Protein AF-A0A830E8I7-F1 (afdb_monomer)

Structure (mmCIF, N/CA/C/O backbone):
data_AF-A0A830E8I7-F1
#
_entry.id   AF-A0A830E8I7-F1
#
loop_
_atom_site.group_PDB
_atom_site.id
_atom_site.type_symbol
_atom_site.label_atom_id
_atom_site.label_alt_id
_atom_site.la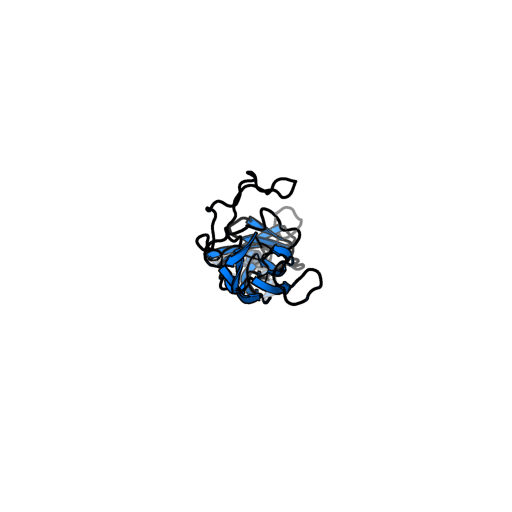bel_comp_id
_atom_site.label_asym_id
_atom_site.label_entity_id
_atom_site.label_seq_id
_atom_site.pdbx_PDB_ins_code
_atom_site.Cartn_x
_atom_site.Cartn_y
_atom_site.Cartn_z
_atom_site.occupancy
_atom_site.B_iso_or_equiv
_atom_site.auth_seq_id
_atom_site.auth_comp_id
_atom_site.auth_asym_id
_atom_site.auth_atom_id
_atom_site.pdbx_PDB_model_num
ATOM 1 N N . MET A 1 1 ? 33.374 -0.941 -36.830 1.00 57.12 1 MET A N 1
ATOM 2 C CA . MET A 1 1 ? 33.723 -1.471 -38.169 1.00 57.12 1 MET A CA 1
ATOM 3 C C . MET A 1 1 ? 32.582 -1.038 -39.061 1.00 57.12 1 MET A C 1
ATOM 5 O O . MET A 1 1 ? 31.498 -1.566 -38.891 1.00 57.12 1 MET A O 1
ATOM 9 N N . THR A 1 2 ? 32.757 0.014 -39.858 1.00 63.03 2 THR A N 1
ATOM 10 C CA . THR A 1 2 ? 31.616 0.735 -40.459 1.00 63.03 2 THR A CA 1
ATOM 11 C C . THR A 1 2 ? 31.474 0.487 -41.956 1.00 63.03 2 THR A C 1
ATOM 13 O O . THR A 1 2 ? 30.494 0.920 -42.553 1.00 63.03 2 THR A O 1
ATOM 16 N N . THR A 1 3 ? 32.432 -0.212 -42.570 1.00 68.56 3 THR A N 1
ATOM 17 C CA . THR A 1 3 ? 32.412 -0.534 -43.998 1.00 68.56 3 THR A CA 1
ATOM 18 C C . THR A 1 3 ? 32.878 -1.963 -44.271 1.00 68.56 3 THR A C 1
ATOM 20 O O . THR A 1 3 ? 33.633 -2.565 -43.503 1.00 68.56 3 THR A O 1
ATOM 23 N N . PHE A 1 4 ? 32.473 -2.497 -45.421 1.00 67.44 4 PHE A N 1
ATOM 24 C CA . PHE A 1 4 ? 32.949 -3.774 -45.943 1.00 67.44 4 PHE A CA 1
ATOM 25 C C . PHE A 1 4 ? 34.477 -3.809 -46.158 1.00 67.44 4 PHE A C 1
ATOM 27 O O . PHE A 1 4 ? 35.099 -4.855 -45.973 1.00 67.44 4 PHE A O 1
ATOM 34 N N . GLU A 1 5 ? 35.108 -2.675 -46.490 1.00 73.00 5 GLU A N 1
ATOM 35 C CA . GLU A 1 5 ? 36.572 -2.583 -46.613 1.00 73.00 5 GLU A CA 1
ATOM 36 C C . GLU A 1 5 ? 37.270 -2.776 -45.259 1.00 73.00 5 GLU A C 1
ATOM 38 O O . GLU A 1 5 ? 38.268 -3.496 -45.180 1.00 73.00 5 GLU A O 1
ATOM 43 N N . ASP A 1 6 ? 36.715 -2.224 -44.175 1.00 73.94 6 ASP A N 1
ATOM 44 C CA . ASP A 1 6 ? 37.224 -2.457 -42.817 1.00 73.94 6 ASP A CA 1
ATOM 45 C C . ASP A 1 6 ? 37.096 -3.932 -42.416 1.00 73.94 6 ASP A C 1
ATOM 47 O O . ASP A 1 6 ? 38.005 -4.495 -41.801 1.00 73.94 6 ASP A O 1
ATOM 51 N N . PHE A 1 7 ? 35.985 -4.573 -42.796 1.00 70.81 7 PHE A N 1
ATOM 52 C CA . PHE A 1 7 ? 35.757 -5.999 -42.569 1.00 70.81 7 PHE A CA 1
ATOM 53 C C . PHE A 1 7 ? 36.782 -6.872 -43.298 1.00 70.81 7 PHE A C 1
ATOM 55 O O . PHE A 1 7 ? 37.383 -7.751 -42.674 1.00 70.81 7 PHE A O 1
ATOM 62 N N . LEU A 1 8 ? 37.031 -6.629 -44.587 1.00 73.19 8 LEU A N 1
ATOM 63 C CA . LEU A 1 8 ? 38.026 -7.380 -45.362 1.00 73.19 8 LEU A CA 1
ATOM 64 C C . LEU A 1 8 ? 39.443 -7.206 -44.805 1.00 73.19 8 LEU A C 1
ATOM 66 O O . LEU A 1 8 ? 40.158 -8.193 -44.616 1.00 73.19 8 LEU A O 1
ATOM 70 N N . ASN A 1 9 ? 39.820 -5.970 -44.473 1.00 76.19 9 ASN A N 1
ATOM 71 C CA . ASN A 1 9 ? 41.132 -5.658 -43.907 1.00 76.19 9 ASN A CA 1
ATOM 72 C C . ASN A 1 9 ? 41.355 -6.335 -42.544 1.00 76.19 9 ASN A C 1
ATOM 74 O O . ASN A 1 9 ? 42.465 -6.777 -42.252 1.00 76.19 9 ASN A O 1
ATOM 78 N N . ALA A 1 10 ? 40.311 -6.458 -41.719 1.00 73.38 10 ALA A N 1
ATOM 79 C CA . ALA A 1 10 ? 40.390 -7.120 -40.418 1.00 73.38 10 ALA A CA 1
ATOM 80 C C . ALA A 1 10 ? 40.346 -8.657 -40.505 1.00 73.38 10 ALA A C 1
ATOM 82 O O . ALA A 1 10 ? 40.965 -9.341 -39.690 1.00 73.38 10 ALA A O 1
ATOM 83 N N . SER A 1 11 ? 39.616 -9.208 -41.479 1.00 72.88 11 SER A N 1
ATOM 84 C CA . SER A 1 11 ? 39.444 -10.658 -41.663 1.00 72.88 11 SER A CA 1
ATOM 85 C C . SER A 1 11 ? 40.519 -11.298 -42.546 1.00 72.88 11 SER A C 1
ATOM 87 O O . SER A 1 11 ? 40.591 -12.526 -42.630 1.00 72.88 11 SER A O 1
ATOM 89 N N . ASN A 1 12 ? 41.395 -10.485 -43.151 1.00 73.62 12 ASN A N 1
ATOM 90 C CA . ASN A 1 12 ? 42.507 -10.920 -43.998 1.00 73.62 12 ASN A CA 1
ATOM 91 C C . ASN A 1 12 ? 42.036 -11.799 -45.179 1.00 73.62 12 ASN A C 1
ATOM 93 O O . ASN A 1 12 ? 42.724 -12.733 -45.601 1.00 73.62 12 ASN A O 1
ATOM 97 N N . LEU A 1 13 ? 40.822 -11.528 -45.667 1.00 71.75 13 LEU A N 1
ATOM 98 C CA . LEU A 1 13 ? 40.186 -12.229 -46.777 1.00 71.75 13 LEU A CA 1
ATOM 99 C C . LEU A 1 13 ? 40.517 -11.519 -48.094 1.00 71.75 13 LEU A C 1
ATOM 101 O O . LEU A 1 13 ? 40.214 -10.344 -48.262 1.00 71.75 13 LEU A O 1
ATOM 105 N N . ASP A 1 14 ? 41.088 -12.254 -49.048 1.00 68.75 14 ASP A N 1
ATOM 106 C CA . ASP A 1 14 ? 41.432 -11.756 -50.391 1.00 68.75 14 ASP A CA 1
ATOM 107 C C . ASP A 1 14 ? 40.319 -12.092 -51.401 1.00 68.75 14 ASP A C 1
ATOM 109 O O . ASP A 1 14 ? 40.534 -12.740 -52.427 1.00 68.75 14 ASP A O 1
ATOM 113 N N . PHE A 1 15 ? 39.075 -11.764 -51.041 1.00 69.31 15 PHE A N 1
ATOM 114 C CA . PHE A 1 15 ? 37.907 -12.026 -51.877 1.00 69.31 15 PHE A CA 1
ATOM 115 C C . PHE A 1 15 ? 37.187 -10.731 -52.229 1.00 69.31 15 PHE A C 1
ATOM 117 O O . PHE A 1 15 ? 36.878 -9.918 -51.361 1.00 69.31 15 PHE A O 1
ATOM 124 N N . GLU A 1 16 ? 36.864 -10.587 -53.513 1.00 71.56 16 GLU A N 1
ATOM 125 C CA . GLU A 1 16 ? 36.115 -9.456 -54.037 1.00 71.56 16 GLU A CA 1
ATOM 126 C C . GLU A 1 16 ? 34.667 -9.885 -54.352 1.00 71.56 16 GLU A C 1
ATOM 128 O O . GLU A 1 16 ? 34.407 -10.410 -55.439 1.00 71.56 16 GLU A O 1
ATOM 133 N N . PRO A 1 17 ? 33.708 -9.739 -53.412 1.00 65.06 17 PRO A N 1
ATOM 134 C CA . PRO A 1 17 ? 32.335 -10.151 -53.664 1.00 65.06 17 PRO A CA 1
ATOM 135 C C . PRO A 1 17 ? 31.662 -9.294 -54.743 1.00 65.06 17 PRO A C 1
ATOM 137 O O . PRO A 1 17 ? 32.019 -8.124 -54.922 1.00 65.06 17 PRO A O 1
ATOM 140 N N . PRO A 1 18 ? 30.644 -9.849 -55.429 1.00 81.06 18 PRO A N 1
ATOM 141 C CA . PRO A 1 18 ? 29.794 -9.104 -56.352 1.00 81.06 18 PRO A CA 1
ATOM 142 C C . PRO A 1 18 ? 29.207 -7.829 -55.713 1.00 81.06 18 PRO A C 1
ATOM 144 O O . PRO A 1 18 ? 28.927 -7.841 -54.513 1.00 81.06 18 PRO A O 1
ATOM 147 N N . PRO A 1 19 ? 28.953 -6.757 -56.491 1.00 76.44 19 PRO A N 1
ATOM 148 C CA . PRO A 1 19 ? 28.444 -5.480 -55.975 1.00 76.44 19 PRO A CA 1
ATOM 149 C C . PRO A 1 19 ? 27.192 -5.596 -55.093 1.00 76.44 19 PRO A C 1
ATOM 151 O O . PRO A 1 19 ? 27.133 -4.958 -54.051 1.00 76.44 19 PRO A O 1
ATOM 154 N N . GLU A 1 20 ? 26.248 -6.468 -55.457 1.00 76.19 20 GLU A N 1
ATOM 155 C CA . GLU A 1 20 ? 25.010 -6.699 -54.694 1.00 76.19 20 GLU A CA 1
ATOM 156 C C . GLU A 1 20 ? 25.275 -7.300 -53.301 1.00 76.19 20 GLU A C 1
ATOM 158 O O . GLU A 1 20 ? 24.611 -6.947 -52.333 1.00 76.19 20 GLU A O 1
ATOM 163 N N . LEU A 1 21 ? 26.289 -8.167 -53.168 1.00 73.50 21 LEU A N 1
ATOM 164 C CA . LEU A 1 21 ? 26.695 -8.710 -51.867 1.00 73.50 21 LEU A CA 1
ATOM 165 C C . LEU A 1 21 ? 27.425 -7.669 -51.014 1.00 73.50 21 LEU A C 1
ATOM 167 O O . LEU A 1 21 ? 27.331 -7.712 -49.793 1.00 73.50 21 LEU A O 1
ATOM 171 N N . ARG A 1 22 ? 28.156 -6.734 -51.633 1.00 76.19 22 ARG A N 1
ATOM 172 C CA . ARG A 1 22 ? 28.821 -5.641 -50.906 1.00 76.19 22 ARG A CA 1
ATOM 173 C C . ARG A 1 22 ? 27.810 -4.692 -50.276 1.00 76.19 22 ARG A C 1
ATOM 175 O O . ARG A 1 22 ? 28.017 -4.262 -49.148 1.00 76.19 22 ARG A O 1
ATOM 182 N N . GLU A 1 23 ? 26.746 -4.375 -51.006 1.00 79.38 23 GLU A N 1
ATOM 183 C CA . GLU A 1 23 ? 25.651 -3.532 -50.525 1.00 79.38 23 GLU A CA 1
ATOM 184 C C . GLU A 1 23 ? 24.932 -4.198 -49.351 1.00 79.38 23 GLU A C 1
ATOM 186 O O . GLU A 1 23 ? 24.901 -3.618 -48.272 1.00 79.38 23 GLU A O 1
ATOM 191 N N . GLN A 1 24 ? 24.531 -5.466 -49.499 1.00 79.00 24 GLN A N 1
ATOM 192 C CA . GLN A 1 24 ? 23.912 -6.236 -48.412 1.00 79.00 24 GLN A CA 1
ATOM 193 C C . GLN A 1 24 ? 24.800 -6.319 -47.164 1.00 79.00 24 GLN A C 1
ATOM 195 O O . GLN A 1 24 ? 24.316 -6.138 -46.054 1.00 79.00 24 GLN A O 1
ATOM 200 N N . ILE A 1 25 ? 26.109 -6.557 -47.317 1.00 77.31 25 ILE A N 1
ATOM 201 C CA . ILE A 1 25 ? 27.022 -6.606 -46.165 1.00 77.31 25 ILE A CA 1
ATOM 202 C C . ILE A 1 25 ? 27.164 -5.227 -45.509 1.00 77.31 25 ILE A C 1
ATOM 204 O O . ILE A 1 25 ? 27.214 -5.152 -44.287 1.00 77.31 25 ILE A O 1
ATOM 208 N N . ASN A 1 26 ? 27.220 -4.141 -46.282 1.00 76.25 26 ASN A N 1
ATOM 209 C CA . ASN A 1 26 ? 27.271 -2.791 -45.718 1.00 76.25 26 ASN A CA 1
ATOM 210 C C . ASN A 1 26 ? 25.980 -2.430 -44.977 1.00 76.25 26 ASN A C 1
ATOM 212 O O . ASN A 1 26 ? 26.063 -1.846 -43.902 1.00 76.25 26 ASN A O 1
ATOM 216 N N . GLU A 1 27 ? 24.817 -2.798 -45.516 1.00 79.00 27 GLU A N 1
ATOM 217 C CA . GLU A 1 27 ? 23.520 -2.620 -44.855 1.00 79.00 27 GLU A CA 1
ATOM 218 C C . GLU A 1 27 ? 23.471 -3.409 -43.544 1.00 79.00 27 GLU A C 1
ATOM 220 O O . GLU A 1 27 ? 23.231 -2.829 -42.491 1.00 79.00 27 GLU A O 1
ATOM 225 N N . THR A 1 28 ? 23.835 -4.695 -43.567 1.00 74.75 28 THR A N 1
ATOM 226 C CA . THR A 1 28 ? 23.873 -5.532 -42.357 1.00 74.75 28 THR A CA 1
ATOM 227 C C . THR A 1 28 ? 24.893 -5.033 -41.329 1.00 74.75 28 THR A C 1
ATOM 229 O O . THR A 1 28 ? 24.638 -5.090 -40.131 1.00 74.75 28 THR A O 1
ATOM 232 N N . LEU A 1 29 ? 26.061 -4.541 -41.757 1.00 71.56 29 LEU A N 1
ATOM 233 C CA . LEU A 1 29 ? 27.053 -3.956 -40.848 1.00 71.56 29 LEU A CA 1
ATOM 234 C C . LEU A 1 29 ? 26.572 -2.627 -40.259 1.00 71.56 29 LEU A C 1
ATOM 236 O O . LEU A 1 29 ? 26.877 -2.348 -39.104 1.00 71.56 29 LEU A O 1
ATOM 240 N N . ALA A 1 30 ? 25.835 -1.820 -41.023 1.00 68.12 30 ALA A N 1
ATOM 241 C CA . ALA A 1 30 ? 25.234 -0.585 -40.533 1.00 68.12 30 ALA A CA 1
ATOM 242 C C . ALA A 1 30 ? 24.119 -0.874 -39.517 1.00 68.12 30 ALA A C 1
ATOM 244 O O . ALA A 1 30 ? 24.111 -0.257 -38.455 1.00 68.12 30 ALA A O 1
ATOM 245 N N . GLU A 1 31 ? 23.256 -1.855 -39.793 1.00 68.06 31 GLU A N 1
ATOM 246 C CA . GLU A 1 31 ? 22.225 -2.339 -38.867 1.00 68.06 31 GLU A CA 1
ATOM 247 C C . GLU A 1 31 ? 22.852 -2.877 -37.574 1.00 68.06 31 GLU A C 1
ATOM 249 O O . GLU A 1 31 ? 22.513 -2.407 -36.495 1.00 68.06 31 GLU A O 1
ATOM 254 N N . LEU A 1 32 ? 23.847 -3.767 -37.663 1.00 66.31 32 LEU A N 1
ATOM 255 C CA . LEU A 1 32 ? 24.556 -4.302 -36.491 1.00 66.31 32 LEU A CA 1
ATOM 256 C C . LEU A 1 32 ? 25.285 -3.221 -35.688 1.00 66.31 32 LEU A C 1
ATOM 258 O O . LEU A 1 32 ? 25.359 -3.298 -34.466 1.00 66.31 32 LEU A O 1
ATOM 262 N N . ASN A 1 33 ? 25.870 -2.227 -36.358 1.00 63.62 33 ASN A N 1
ATOM 263 C CA . ASN A 1 33 ? 26.564 -1.142 -35.676 1.00 63.62 33 ASN A CA 1
ATOM 264 C C . ASN A 1 33 ? 25.569 -0.184 -35.005 1.00 63.62 33 ASN A C 1
ATOM 266 O O . ASN A 1 33 ? 25.868 0.306 -33.923 1.00 63.62 33 ASN A O 1
ATOM 270 N N . SER A 1 34 ? 24.392 0.028 -35.601 1.00 61.25 34 SER A N 1
ATOM 271 C CA . SER A 1 34 ? 23.280 0.745 -34.972 1.00 61.25 34 SER A CA 1
ATOM 272 C C . SER A 1 34 ? 22.711 -0.035 -33.789 1.00 61.25 34 SER A C 1
ATOM 274 O O . SER A 1 34 ? 22.455 0.556 -32.755 1.00 61.25 34 SER A O 1
ATOM 276 N N . GLU A 1 35 ? 22.568 -1.358 -33.878 1.00 62.31 35 GLU A N 1
ATOM 277 C CA . GLU A 1 35 ? 22.111 -2.208 -32.766 1.00 62.31 35 GLU A CA 1
ATOM 278 C C . GLU A 1 35 ? 23.106 -2.273 -31.598 1.00 62.31 35 GLU A C 1
ATOM 280 O O . GLU A 1 35 ? 22.706 -2.584 -30.480 1.00 62.31 35 GLU A O 1
ATOM 285 N N . LEU A 1 36 ? 24.386 -1.971 -31.836 1.00 60.72 36 LEU A N 1
ATOM 286 C CA . LEU A 1 36 ? 25.439 -2.087 -30.823 1.00 60.72 36 LEU A CA 1
ATOM 287 C C . LEU A 1 36 ? 25.936 -0.742 -30.277 1.00 60.72 36 LEU A C 1
ATOM 289 O O . LEU A 1 36 ? 26.458 -0.707 -29.170 1.00 60.72 36 LEU A O 1
ATOM 293 N N . TYR A 1 37 ? 25.825 0.339 -31.050 1.00 58.53 37 TYR A N 1
ATOM 294 C CA . TYR A 1 37 ? 26.389 1.651 -30.707 1.00 58.53 37 TYR A CA 1
ATOM 295 C C . TYR A 1 37 ? 25.452 2.828 -31.015 1.00 58.53 37 TYR A C 1
ATOM 297 O O . TYR A 1 37 ? 25.870 3.969 -30.852 1.00 58.53 37 TYR A O 1
ATOM 305 N N . GLY A 1 38 ? 24.231 2.564 -31.489 1.00 59.12 38 GLY A N 1
ATOM 306 C CA . GLY A 1 38 ? 23.247 3.572 -31.875 1.00 59.12 38 GLY A CA 1
ATOM 307 C C . GLY A 1 38 ? 23.582 4.375 -33.138 1.00 59.12 38 GLY A C 1
ATOM 308 O O . GLY A 1 38 ? 24.557 4.105 -33.853 1.00 59.12 38 GLY A O 1
ATOM 309 N N . GLU A 1 39 ? 22.702 5.317 -33.490 1.00 57.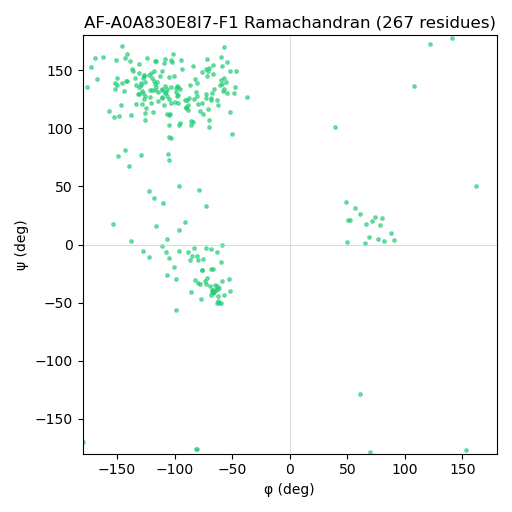16 39 GLU A N 1
ATOM 310 C CA . GLU A 1 39 ? 22.808 6.098 -34.726 1.00 57.16 39 GLU A CA 1
ATOM 311 C C . GLU A 1 39 ? 23.776 7.286 -34.568 1.00 57.16 39 GLU A C 1
ATOM 313 O O . GLU A 1 39 ? 23.855 7.951 -33.536 1.00 57.16 39 GLU A O 1
ATOM 318 N N . ASN A 1 40 ? 24.535 7.578 -35.628 1.00 54.44 40 ASN A N 1
ATOM 319 C CA . ASN A 1 40 ? 25.433 8.731 -35.669 1.00 54.44 40 ASN A CA 1
ATOM 320 C C . ASN A 1 40 ? 24.618 9.999 -35.977 1.00 54.44 40 ASN A C 1
ATOM 322 O O . ASN A 1 40 ? 24.003 10.080 -37.041 1.00 54.44 40 ASN A O 1
ATOM 326 N N . ASP A 1 41 ? 24.648 10.998 -35.090 1.00 54.22 41 ASP A N 1
ATOM 327 C CA . ASP A 1 41 ? 23.820 12.216 -35.171 1.00 54.22 41 ASP A CA 1
ATOM 328 C C . ASP A 1 41 ? 24.175 13.160 -36.340 1.00 54.22 41 ASP A C 1
ATOM 330 O O . ASP A 1 41 ? 23.531 14.189 -36.565 1.00 54.22 41 ASP A O 1
ATOM 334 N N . GLY A 1 42 ? 25.220 12.826 -37.101 1.00 52.41 42 GLY A N 1
ATOM 335 C CA . GLY A 1 42 ? 25.665 13.581 -38.267 1.00 52.41 42 GLY A CA 1
ATOM 336 C C . GLY A 1 42 ? 26.268 14.950 -37.937 1.00 52.41 42 GLY A C 1
ATOM 337 O O . GLY A 1 42 ? 26.597 15.691 -38.867 1.00 52.41 42 GLY A O 1
ATOM 338 N N . ASN A 1 43 ? 26.459 15.291 -36.658 1.00 48.66 43 ASN A N 1
ATOM 339 C CA . ASN A 1 43 ? 26.912 16.610 -36.211 1.00 48.66 43 ASN A CA 1
ATOM 340 C C . ASN A 1 43 ? 28.281 16.585 -35.505 1.00 48.66 43 ASN A C 1
ATOM 342 O O . ASN A 1 43 ? 28.695 17.563 -34.883 1.00 48.66 43 ASN A O 1
ATOM 346 N N . GLY A 1 44 ? 29.032 15.490 -35.660 1.00 47.56 44 GLY A N 1
ATOM 347 C CA . GLY A 1 44 ? 30.441 15.411 -35.266 1.00 47.56 44 GLY A CA 1
ATOM 348 C C . GLY A 1 44 ? 30.680 15.382 -33.755 1.00 47.56 44 GLY A C 1
ATOM 349 O O . GLY A 1 44 ? 31.796 15.685 -33.325 1.00 47.56 44 GLY A O 1
ATOM 350 N N . GLY A 1 45 ? 29.673 15.012 -32.960 1.00 43.47 45 GLY A N 1
ATOM 351 C CA . GLY A 1 45 ? 29.756 14.975 -31.505 1.00 43.47 45 GLY A CA 1
ATOM 352 C C . GLY A 1 45 ? 28.880 13.888 -30.891 1.00 43.47 45 GLY A C 1
ATOM 353 O O . GLY A 1 45 ? 27.873 14.213 -30.290 1.00 43.47 45 GLY A O 1
ATOM 354 N N . GLY A 1 46 ? 29.320 12.630 -30.980 1.00 49.94 46 GLY A N 1
ATOM 355 C CA . GLY A 1 46 ? 28.740 11.510 -30.231 1.00 49.94 46 GLY A CA 1
ATOM 356 C C . GLY A 1 46 ? 27.924 10.542 -31.085 1.00 49.94 46 GLY A C 1
ATOM 357 O O . GLY A 1 46 ? 27.167 10.935 -31.965 1.00 49.94 46 GLY A O 1
ATOM 358 N N . ILE A 1 47 ? 28.131 9.252 -30.838 1.00 55.00 47 ILE A N 1
ATOM 359 C CA . ILE A 1 47 ? 27.132 8.222 -31.128 1.00 55.00 47 ILE A CA 1
ATOM 360 C C . ILE A 1 47 ? 25.980 8.464 -30.145 1.00 55.00 47 ILE A C 1
ATOM 362 O O . ILE A 1 47 ? 26.260 8.594 -28.959 1.00 55.00 47 ILE A O 1
ATOM 366 N N . ILE A 1 48 ? 24.737 8.605 -30.616 1.00 58.44 48 ILE A N 1
ATOM 367 C CA . ILE A 1 48 ? 23.579 8.586 -29.708 1.00 58.44 48 ILE A CA 1
ATOM 368 C C . ILE A 1 48 ? 23.469 7.134 -29.260 1.00 58.44 48 ILE A C 1
ATOM 370 O O . ILE A 1 48 ? 23.292 6.281 -30.130 1.00 58.44 48 ILE A O 1
ATOM 374 N N . GLY A 1 49 ? 23.639 6.842 -27.968 1.00 66.56 49 GLY A N 1
ATOM 375 C CA . GLY A 1 49 ? 23.509 5.490 -27.433 1.00 66.56 49 GLY A CA 1
ATOM 376 C C . GLY A 1 49 ? 22.161 4.862 -27.792 1.00 66.56 49 GLY A C 1
ATOM 377 O O . GLY A 1 49 ? 21.194 5.552 -28.122 1.00 66.56 49 GLY A O 1
ATOM 378 N N . ASN A 1 50 ? 22.092 3.533 -27.780 1.00 74.56 50 ASN A N 1
ATOM 379 C CA . ASN A 1 50 ? 20.803 2.865 -27.925 1.00 74.56 50 ASN A CA 1
ATOM 380 C C . ASN A 1 50 ? 19.959 3.069 -26.669 1.00 74.56 50 ASN A C 1
ATOM 382 O O . ASN A 1 50 ? 20.521 3.178 -25.588 1.00 74.56 50 ASN A O 1
ATOM 386 N N . PRO A 1 51 ? 18.617 3.058 -26.781 1.00 82.56 51 PRO A N 1
ATOM 387 C CA . PRO A 1 51 ? 17.782 3.106 -25.598 1.00 82.56 51 PRO A CA 1
ATOM 388 C C . PRO A 1 51 ? 18.106 1.941 -24.657 1.00 82.56 51 PRO A C 1
ATOM 390 O O . PRO A 1 51 ? 18.293 0.810 -25.129 1.00 82.56 51 PRO A O 1
ATOM 393 N N . PRO A 1 52 ? 18.067 2.177 -23.334 1.00 89.19 52 PRO A N 1
ATOM 394 C CA . PRO A 1 52 ? 18.231 1.115 -22.359 1.00 89.19 52 PRO A CA 1
ATOM 395 C C . PRO A 1 52 ? 17.149 0.055 -22.563 1.00 89.19 52 PRO A C 1
ATOM 397 O O . PRO A 1 52 ? 16.043 0.323 -23.031 1.00 89.19 52 PRO A O 1
ATOM 400 N N . LYS A 1 53 ? 17.428 -1.184 -22.179 1.00 89.31 53 LYS A N 1
ATOM 401 C CA . LYS A 1 53 ? 16.478 -2.288 -22.297 1.00 89.31 53 LYS A CA 1
ATOM 402 C C . LYS A 1 53 ? 15.882 -2.631 -20.942 1.00 89.31 53 LYS A C 1
ATOM 404 O O . LYS A 1 53 ? 16.562 -3.205 -20.093 1.00 89.31 53 LYS A O 1
ATOM 409 N N . LEU A 1 54 ? 14.587 -2.379 -20.764 1.00 91.00 54 LEU A N 1
ATOM 410 C CA . LEU A 1 54 ? 13.849 -2.832 -19.587 1.00 91.00 54 LEU A CA 1
ATOM 411 C C . LEU A 1 54 ? 13.344 -4.267 -19.795 1.00 91.00 54 LEU A C 1
ATOM 413 O O . LEU A 1 54 ? 12.423 -4.527 -20.570 1.00 91.00 54 LEU A O 1
ATOM 417 N N . LEU A 1 55 ? 13.971 -5.227 -19.117 1.00 91.75 55 LEU A N 1
ATOM 418 C CA . LEU A 1 55 ? 13.715 -6.655 -19.306 1.00 91.75 55 LEU A CA 1
ATOM 419 C C . LEU A 1 55 ? 12.423 -7.100 -18.629 1.00 91.75 55 LEU A C 1
ATOM 421 O O . LEU A 1 55 ? 11.629 -7.817 -19.238 1.00 91.75 55 LEU A O 1
ATOM 425 N N . ARG A 1 56 ? 12.216 -6.706 -17.371 1.00 94.44 56 ARG A N 1
ATOM 426 C CA . ARG A 1 56 ? 11.012 -7.041 -16.599 1.00 94.44 56 ARG A CA 1
ATOM 427 C C . ARG A 1 56 ? 10.826 -6.134 -15.390 1.00 94.44 56 ARG A C 1
ATOM 429 O O . ARG A 1 56 ? 11.792 -5.558 -14.893 1.00 94.44 56 ARG A O 1
ATOM 436 N N . ILE A 1 57 ? 9.595 -6.124 -14.897 1.00 98.06 57 ILE A N 1
ATOM 437 C CA . ILE A 1 57 ? 9.228 -5.658 -13.561 1.00 98.06 57 ILE A CA 1
ATOM 438 C C . ILE A 1 57 ? 8.947 -6.889 -12.688 1.00 98.06 57 ILE A C 1
ATOM 440 O O . ILE A 1 57 ? 8.130 -7.748 -13.033 1.00 98.06 57 ILE A O 1
ATOM 444 N N . ASP A 1 58 ? 9.615 -6.995 -11.548 1.00 97.62 58 ASP A N 1
ATOM 445 C CA . ASP A 1 58 ? 9.393 -8.041 -10.550 1.00 97.62 58 ASP A CA 1
ATOM 446 C C . ASP A 1 58 ? 8.634 -7.458 -9.350 1.00 97.62 58 ASP A C 1
ATOM 448 O O . ASP A 1 58 ? 8.854 -6.308 -8.989 1.00 97.62 58 ASP A O 1
ATOM 452 N N . VAL A 1 59 ? 7.741 -8.254 -8.750 1.00 97.25 59 VAL A N 1
ATOM 453 C CA . VAL A 1 59 ? 7.242 -7.985 -7.389 1.00 97.25 59 VAL A CA 1
ATOM 454 C C . VAL A 1 59 ? 8.203 -8.723 -6.469 1.00 97.25 59 VAL A C 1
ATOM 456 O O . VAL A 1 59 ? 8.366 -9.937 -6.625 1.00 97.25 59 VAL A O 1
ATOM 459 N N . THR A 1 60 ? 8.913 -7.999 -5.613 1.00 97.12 60 THR A N 1
ATOM 460 C CA . THR A 1 60 ? 9.998 -8.542 -4.785 1.00 97.12 60 THR A CA 1
ATOM 461 C C . THR A 1 60 ? 9.561 -8.854 -3.367 1.00 97.12 60 THR A C 1
ATOM 463 O O . THR A 1 60 ? 10.106 -9.792 -2.786 1.00 97.12 60 THR A O 1
ATOM 466 N N . ASP A 1 61 ? 8.575 -8.125 -2.847 1.00 95.81 61 ASP A N 1
ATOM 467 C CA . ASP A 1 61 ? 7.967 -8.381 -1.544 1.00 95.81 61 ASP A CA 1
ATOM 468 C C . ASP A 1 61 ? 6.500 -7.930 -1.514 1.00 95.81 61 ASP A C 1
ATOM 470 O O . ASP A 1 61 ? 6.076 -7.107 -2.331 1.00 95.81 61 ASP A O 1
ATOM 474 N N . GLN A 1 62 ? 5.743 -8.494 -0.576 1.00 92.62 62 GLN A N 1
ATOM 475 C CA . GLN A 1 62 ? 4.365 -8.132 -0.261 1.00 92.62 62 GLN A CA 1
ATOM 476 C C . GLN A 1 62 ? 4.138 -8.316 1.245 1.00 92.62 62 GLN A C 1
ATOM 478 O O . GLN A 1 62 ? 4.228 -9.434 1.761 1.00 92.62 62 GLN A O 1
ATOM 483 N N . SER A 1 63 ? 3.784 -7.233 1.931 1.00 89.94 63 SER A N 1
ATOM 484 C CA . SER A 1 63 ? 3.440 -7.219 3.351 1.00 89.94 63 SER A CA 1
ATOM 485 C C . SER A 1 63 ? 2.222 -6.327 3.564 1.00 89.94 63 SER A C 1
ATOM 487 O O . SER A 1 63 ? 2.325 -5.116 3.406 1.00 89.94 63 SER A O 1
ATOM 489 N N . GLY A 1 64 ? 1.082 -6.921 3.926 1.00 87.19 64 GLY A N 1
ATOM 490 C CA . GLY A 1 64 ? -0.177 -6.180 4.030 1.00 87.19 64 GLY A CA 1
ATOM 491 C C . GLY A 1 64 ? -0.575 -5.567 2.686 1.00 87.19 64 GLY A C 1
ATOM 492 O O . GLY A 1 64 ? -0.555 -6.257 1.660 1.00 87.19 64 GLY A O 1
ATOM 493 N N . ALA A 1 65 ? -0.869 -4.270 2.706 1.00 87.38 65 ALA A N 1
ATOM 494 C CA . ALA A 1 65 ? -1.145 -3.434 1.546 1.00 87.38 65 ALA A CA 1
ATOM 495 C C . ALA A 1 65 ? 0.133 -2.979 0.818 1.00 87.38 65 ALA A C 1
ATOM 497 O O . ALA A 1 65 ? 0.071 -2.501 -0.316 1.00 87.38 65 ALA A O 1
ATOM 498 N N . THR A 1 66 ? 1.309 -3.145 1.436 1.00 91.62 66 THR A N 1
ATOM 499 C CA . THR A 1 66 ? 2.597 -2.685 0.902 1.00 91.62 66 THR A CA 1
ATOM 500 C C . THR A 1 66 ? 3.249 -3.711 -0.022 1.00 91.62 66 THR A C 1
ATOM 502 O O . THR A 1 66 ? 3.517 -4.853 0.355 1.00 91.62 66 THR A O 1
ATOM 505 N N . TYR A 1 67 ? 3.585 -3.272 -1.233 1.00 94.94 67 TYR A N 1
ATOM 506 C CA . TYR A 1 67 ? 4.282 -4.048 -2.252 1.00 94.94 67 TYR A CA 1
ATOM 507 C C . TYR A 1 67 ? 5.621 -3.397 -2.583 1.00 94.94 67 TYR A C 1
ATOM 509 O O . TYR A 1 67 ? 5.732 -2.175 -2.717 1.00 94.94 67 TYR A O 1
ATOM 517 N N . GLU A 1 68 ? 6.635 -4.235 -2.784 1.00 97.38 68 GLU A N 1
ATOM 518 C CA . GLU A 1 68 ? 7.916 -3.816 -3.340 1.00 97.38 68 GLU A CA 1
ATOM 519 C C . GLU A 1 68 ? 8.064 -4.307 -4.780 1.00 97.38 68 GLU A C 1
ATOM 521 O O . GLU A 1 68 ? 7.830 -5.478 -5.097 1.00 97.38 68 GLU A O 1
ATOM 526 N N . PHE A 1 69 ? 8.505 -3.412 -5.655 1.00 98.31 69 PHE A N 1
ATOM 527 C CA . PHE A 1 69 ? 8.775 -3.679 -7.058 1.00 98.31 69 PHE A CA 1
ATOM 528 C C . PHE A 1 69 ? 10.244 -3.447 -7.379 1.00 98.31 69 PHE A C 1
ATOM 530 O O . PHE A 1 69 ? 10.889 -2.555 -6.826 1.00 98.31 69 PHE A O 1
ATOM 537 N N . SER A 1 70 ? 10.759 -4.204 -8.347 1.00 98.12 70 SER A N 1
ATOM 538 C CA . SER A 1 70 ? 12.083 -3.985 -8.924 1.00 98.12 70 SER A CA 1
ATOM 539 C C . SER A 1 70 ? 12.033 -4.003 -10.448 1.00 98.12 70 SER A C 1
ATOM 541 O O . SER A 1 70 ? 11.506 -4.931 -11.063 1.00 98.12 70 SER A O 1
ATOM 543 N N . ALA A 1 71 ? 12.610 -2.974 -11.061 1.00 97.62 71 ALA A N 1
ATOM 544 C CA . ALA A 1 71 ? 12.851 -2.889 -12.491 1.00 97.62 71 ALA A CA 1
ATOM 545 C C . ALA A 1 71 ? 14.216 -3.499 -12.817 1.00 97.62 71 ALA A C 1
ATOM 547 O O . ALA A 1 71 ? 15.252 -3.084 -12.293 1.00 97.62 71 ALA A O 1
ATOM 548 N N . VAL A 1 72 ? 14.227 -4.473 -13.725 1.00 94.81 72 VAL A N 1
ATOM 549 C CA . VAL A 1 72 ? 15.462 -5.082 -14.222 1.00 94.81 72 VAL A CA 1
ATOM 550 C C . VAL A 1 72 ? 15.735 -4.552 -15.614 1.00 94.81 72 VAL A C 1
ATOM 552 O O . VAL A 1 72 ? 15.116 -4.999 -16.581 1.00 94.81 72 VAL A O 1
ATOM 555 N N . ALA A 1 73 ? 16.675 -3.618 -15.708 1.00 92.75 73 ALA A N 1
ATOM 556 C CA . ALA A 1 73 ? 17.120 -3.036 -16.963 1.00 92.75 73 ALA A CA 1
ATOM 557 C C . ALA A 1 73 ? 18.592 -3.353 -17.246 1.00 92.75 73 ALA A C 1
ATOM 559 O O . ALA A 1 73 ? 19.370 -3.663 -16.339 1.00 92.75 73 ALA A O 1
ATOM 560 N N . ASN A 1 74 ? 18.967 -3.286 -18.517 1.00 88.25 74 ASN A N 1
ATOM 561 C CA . ASN A 1 74 ? 20.350 -3.320 -18.954 1.00 88.25 74 ASN A CA 1
ATOM 562 C C . ASN A 1 74 ? 20.580 -2.265 -20.027 1.00 88.25 74 ASN A C 1
ATOM 564 O O . ASN A 1 74 ? 19.706 -2.016 -20.849 1.00 88.25 74 ASN A O 1
ATOM 568 N N . ASP A 1 75 ? 21.792 -1.746 -20.055 1.00 86.19 75 ASP A N 1
ATOM 569 C CA . ASP A 1 75 ? 22.296 -0.905 -21.128 1.00 86.19 75 ASP A CA 1
ATOM 570 C C . ASP A 1 75 ? 23.767 -1.279 -21.294 1.00 86.19 75 ASP A C 1
ATOM 572 O O . ASP A 1 75 ? 24.642 -0.788 -20.592 1.00 86.19 75 ASP A O 1
ATOM 576 N N . ALA A 1 76 ? 24.006 -2.373 -22.016 1.00 77.94 76 ALA A N 1
ATOM 577 C CA . ALA A 1 76 ? 25.340 -2.981 -22.077 1.00 77.94 76 ALA A CA 1
ATOM 578 C C . ALA A 1 76 ? 26.197 -2.349 -23.182 1.00 77.94 76 ALA A C 1
ATOM 580 O O . ALA A 1 76 ? 27.403 -2.592 -23.263 1.00 77.94 76 ALA A O 1
ATOM 581 N N . GLU A 1 77 ? 25.532 -1.601 -24.051 1.00 73.69 77 GLU A N 1
ATOM 582 C CA . GLU A 1 77 ? 26.041 -0.896 -25.205 1.00 73.69 77 GLU A CA 1
ATOM 583 C C . GLU A 1 77 ? 26.648 0.459 -24.798 1.00 73.69 77 GLU A C 1
ATOM 585 O O . GLU A 1 77 ? 27.636 0.880 -25.407 1.00 73.69 77 GLU A O 1
ATOM 590 N N . ASP A 1 78 ? 26.130 1.089 -23.735 1.00 71.81 78 ASP A N 1
ATOM 591 C CA . ASP A 1 78 ? 26.687 2.311 -23.152 1.00 71.81 78 ASP A CA 1
ATOM 592 C C . ASP A 1 78 ? 27.888 2.030 -22.218 1.00 71.81 78 ASP A C 1
ATOM 594 O O . ASP A 1 78 ? 27.936 1.077 -21.432 1.00 71.81 78 ASP A O 1
ATOM 598 N N . ALA A 1 79 ? 28.906 2.885 -22.315 1.00 64.25 79 ALA A N 1
ATOM 599 C CA . ALA A 1 79 ? 30.094 2.862 -21.473 1.00 64.25 79 ALA A CA 1
ATOM 600 C C . ALA A 1 79 ? 29.844 3.433 -20.063 1.00 64.25 79 ALA A C 1
ATOM 602 O O . ALA A 1 79 ? 30.611 3.103 -19.151 1.00 64.25 79 ALA A O 1
ATOM 603 N N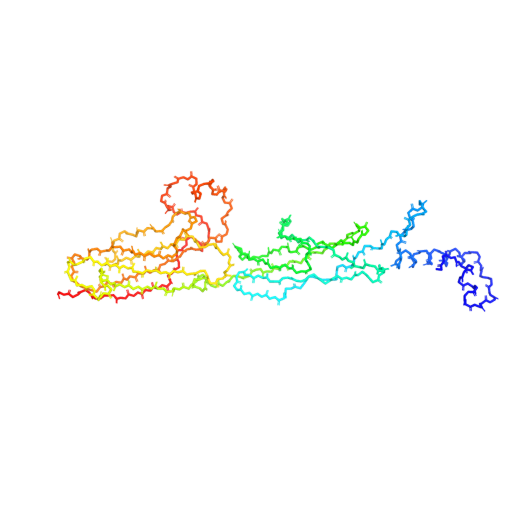 . ASP A 1 80 ? 28.810 4.265 -19.884 1.00 65.56 80 ASP A N 1
ATOM 604 C CA . ASP A 1 80 ? 28.362 4.796 -18.589 1.00 65.56 80 ASP A CA 1
ATOM 605 C C . ASP A 1 80 ? 26.846 4.577 -18.403 1.00 65.56 80 ASP A C 1
ATOM 607 O O . ASP A 1 80 ? 26.058 5.510 -18.543 1.00 65.56 80 ASP A O 1
ATOM 611 N N . PRO A 1 81 ? 26.414 3.343 -18.074 1.00 69.62 81 PRO A N 1
ATOM 612 C CA . PRO A 1 81 ? 25.007 2.939 -18.068 1.00 69.62 81 PRO A CA 1
ATOM 613 C C . PRO A 1 81 ? 24.279 3.426 -16.810 1.00 69.62 81 PRO A C 1
ATOM 615 O O . PRO A 1 81 ? 23.616 2.659 -16.104 1.00 69.62 81 PRO A O 1
ATOM 618 N N . GLN A 1 82 ? 24.462 4.692 -16.442 1.00 87.50 82 GLN A N 1
ATOM 619 C CA . GLN A 1 82 ? 23.720 5.291 -15.351 1.00 87.50 82 GLN A CA 1
ATOM 620 C C . GLN A 1 82 ? 22.264 5.463 -15.784 1.00 87.50 82 GLN A C 1
ATOM 622 O O . GLN A 1 82 ? 21.919 6.334 -16.575 1.00 87.50 82 GLN A O 1
ATOM 627 N N . LEU A 1 83 ? 21.412 4.613 -15.217 1.00 92.88 83 LEU A N 1
ATOM 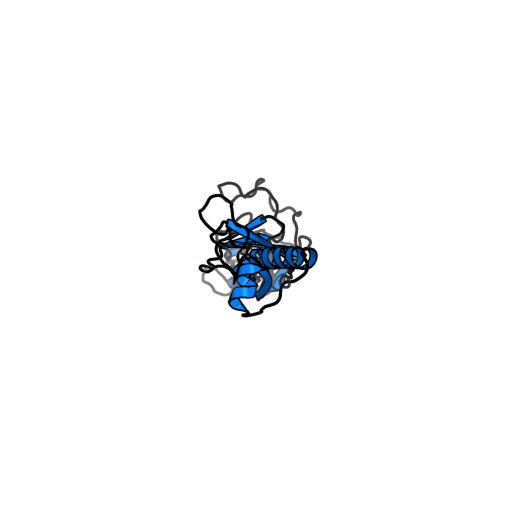628 C CA . LEU A 1 83 ? 19.985 4.592 -15.496 1.00 92.88 83 LEU A CA 1
ATOM 629 C C . LEU A 1 83 ? 19.212 5.352 -14.421 1.00 92.88 83 LEU A C 1
ATOM 631 O O . LEU A 1 83 ? 19.446 5.172 -13.222 1.00 92.88 83 LEU A O 1
ATOM 635 N N . SER A 1 84 ? 18.254 6.154 -14.864 1.00 95.31 84 SER A N 1
ATOM 636 C CA . SER A 1 84 ? 17.214 6.757 -14.030 1.00 95.31 84 SER A CA 1
ATOM 637 C C . SER A 1 84 ? 15.867 6.105 -14.330 1.00 95.31 84 SER A C 1
ATOM 639 O O . SER A 1 84 ? 15.677 5.520 -15.397 1.00 95.31 84 SER A O 1
ATOM 641 N N . TYR A 1 85 ? 14.947 6.157 -13.371 1.00 97.31 85 TYR A N 1
ATOM 642 C CA . TYR A 1 85 ? 13.675 5.442 -13.441 1.00 97.31 85 TYR A CA 1
ATOM 643 C C . TYR A 1 85 ? 12.520 6.379 -13.106 1.00 97.31 85 TYR A C 1
ATOM 645 O O . TYR A 1 85 ? 12.661 7.263 -12.266 1.00 97.31 85 TYR A O 1
ATOM 653 N N . GLU A 1 86 ? 11.370 6.151 -13.722 1.00 98.50 86 GLU A N 1
ATOM 654 C CA . GLU A 1 86 ? 10.081 6.723 -13.343 1.00 98.50 86 GLU A CA 1
ATOM 655 C C . GLU A 1 86 ? 9.079 5.580 -13.204 1.00 98.50 86 GLU A C 1
ATOM 657 O O . GLU A 1 86 ? 8.988 4.716 -14.078 1.00 98.50 86 GLU A O 1
ATOM 662 N N . TRP A 1 87 ? 8.331 5.583 -12.107 1.00 98.62 87 TRP A N 1
ATOM 663 C CA . TRP A 1 87 ? 7.303 4.599 -11.811 1.00 98.62 87 TRP A CA 1
ATOM 664 C C . TRP A 1 87 ? 5.924 5.231 -11.874 1.00 98.62 87 TRP A C 1
ATOM 666 O O . TRP A 1 87 ? 5.686 6.292 -11.291 1.00 98.62 87 TRP A O 1
ATOM 676 N N . GLN A 1 88 ? 5.006 4.539 -12.537 1.00 98.50 88 GLN A N 1
ATOM 677 C CA . GLN A 1 88 ? 3.603 4.903 -12.621 1.00 98.50 88 GLN A CA 1
ATOM 678 C C . GLN A 1 88 ? 2.722 3.725 -12.208 1.00 98.50 88 GLN A C 1
ATOM 680 O O . GLN A 1 88 ? 3.022 2.579 -12.540 1.00 98.50 88 GLN A O 1
ATOM 685 N N . ILE A 1 89 ? 1.619 4.017 -11.529 1.00 96.88 89 ILE A N 1
ATOM 686 C CA . ILE A 1 89 ? 0.545 3.066 -11.226 1.00 96.88 89 ILE A CA 1
ATOM 687 C C . ILE A 1 89 ? -0.724 3.622 -11.862 1.00 96.88 89 ILE A C 1
ATOM 689 O O . ILE A 1 89 ? -1.068 4.784 -11.637 1.00 96.88 89 ILE A O 1
ATOM 693 N N . ASP A 1 90 ? -1.345 2.841 -12.747 1.00 96.12 90 ASP A N 1
ATOM 694 C CA . ASP A 1 90 ? -2.519 3.239 -13.542 1.00 96.12 90 ASP A CA 1
ATOM 695 C C . ASP A 1 90 ? -2.351 4.601 -14.246 1.00 96.12 90 ASP A C 1
ATOM 697 O O . ASP A 1 90 ? -3.275 5.405 -14.382 1.00 96.12 90 ASP A O 1
ATOM 701 N N . GLY A 1 91 ? -1.124 4.874 -14.702 1.00 94.44 91 GLY A N 1
ATOM 702 C CA . GLY A 1 91 ? -0.747 6.105 -15.404 1.00 94.44 91 GLY A CA 1
ATOM 703 C C . GLY A 1 91 ? -0.451 7.313 -14.507 1.00 94.44 91 GLY A C 1
ATOM 704 O O . GLY A 1 91 ? -0.156 8.389 -15.026 1.00 94.44 91 GLY A O 1
ATOM 705 N N . THR A 1 92 ? -0.496 7.163 -13.181 1.00 96.50 92 THR A N 1
ATOM 706 C CA . THR A 1 92 ? -0.116 8.213 -12.223 1.00 96.50 92 THR A CA 1
ATOM 707 C C . THR A 1 92 ? 1.312 7.996 -11.742 1.00 96.50 92 THR A C 1
ATOM 709 O O . THR A 1 92 ? 1.637 6.910 -11.276 1.00 96.50 92 THR A O 1
ATOM 712 N N . VAL A 1 93 ? 2.169 9.020 -11.830 1.00 97.12 93 VAL A N 1
ATOM 713 C CA . VAL A 1 93 ? 3.558 8.951 -11.340 1.00 97.12 93 VAL A CA 1
ATOM 714 C C . VAL A 1 93 ? 3.576 8.855 -9.813 1.00 97.12 93 VAL A C 1
ATOM 716 O O . VAL A 1 93 ? 3.034 9.727 -9.136 1.00 97.12 93 VAL A O 1
ATOM 719 N N . VAL A 1 94 ? 4.235 7.821 -9.287 1.00 96.44 94 VAL A N 1
ATOM 720 C CA . VAL A 1 94 ? 4.321 7.523 -7.843 1.00 96.44 94 VAL A CA 1
ATOM 721 C C . VAL A 1 94 ? 5.756 7.464 -7.312 1.00 96.44 94 VAL A C 1
ATOM 723 O O . VAL A 1 94 ? 5.963 7.449 -6.103 1.00 96.44 94 VAL A O 1
ATOM 726 N N . GLY A 1 95 ? 6.763 7.452 -8.188 1.00 96.06 95 GLY A N 1
ATOM 727 C CA . GLY A 1 95 ? 8.164 7.420 -7.773 1.00 96.06 95 GLY A CA 1
ATOM 728 C C . GLY A 1 95 ? 9.134 7.678 -8.919 1.00 96.06 95 GLY A C 1
ATOM 729 O O . GLY A 1 95 ? 8.791 7.516 -10.089 1.00 96.06 95 GLY A O 1
ATOM 730 N N . SER A 1 96 ? 10.360 8.069 -8.578 1.00 96.44 96 SER A N 1
ATOM 731 C CA . SER A 1 96 ? 11.436 8.335 -9.534 1.00 96.44 96 SER A CA 1
ATOM 732 C C . SER A 1 96 ? 12.806 7.944 -8.976 1.00 96.44 96 SER A C 1
ATOM 734 O O . SER A 1 96 ? 12.949 7.623 -7.797 1.00 96.44 96 SER A O 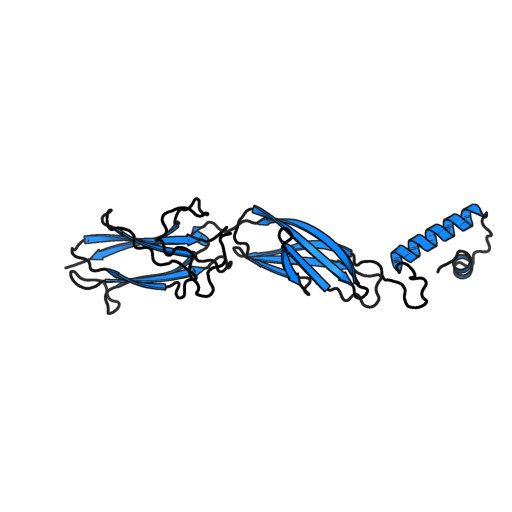1
ATOM 736 N N . ASP A 1 97 ? 13.821 7.971 -9.841 1.00 92.94 97 ASP A N 1
ATOM 737 C CA . ASP A 1 97 ? 15.258 7.917 -9.533 1.00 92.94 97 ASP A CA 1
ATOM 738 C C . ASP A 1 97 ? 15.781 6.614 -8.899 1.00 92.94 97 ASP A C 1
ATOM 740 O O . ASP A 1 97 ? 16.980 6.484 -8.651 1.00 92.94 97 ASP A O 1
ATOM 744 N N . SER A 1 98 ? 14.917 5.619 -8.688 1.00 96.12 98 SER A N 1
ATOM 745 C CA . SER A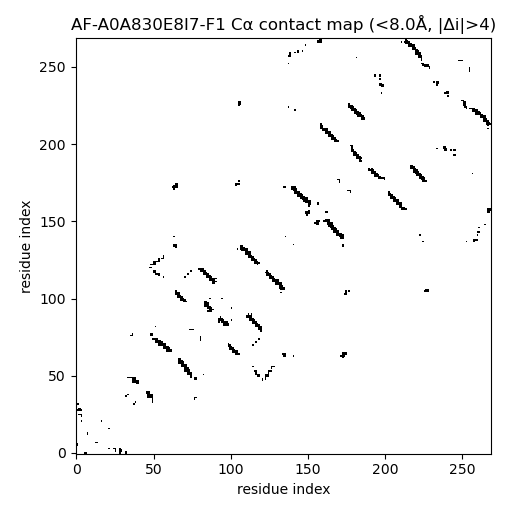 1 98 ? 15.270 4.313 -8.128 1.00 96.12 98 SER A CA 1
ATOM 746 C C . SER A 1 98 ? 14.745 3.166 -8.988 1.00 96.12 98 SER A C 1
ATOM 748 O O . SER A 1 98 ? 13.600 3.176 -9.439 1.00 96.12 98 SER A O 1
ATOM 750 N N . SER A 1 99 ? 15.562 2.123 -9.158 1.00 96.50 99 SER A N 1
ATOM 751 C CA . SER A 1 99 ? 15.140 0.870 -9.799 1.00 96.50 99 SER A CA 1
ATOM 752 C C . SER A 1 99 ? 14.206 0.031 -8.924 1.00 96.50 99 SER A C 1
ATOM 754 O O . SER A 1 99 ? 13.748 -1.025 -9.359 1.00 96.50 99 SER A O 1
ATOM 756 N N . THR A 1 100 ? 13.931 0.474 -7.698 1.00 97.94 100 THR A N 1
ATOM 757 C CA . THR A 1 100 ? 12.947 -0.125 -6.797 1.00 97.94 100 THR A CA 1
ATOM 758 C C . THR A 1 100 ? 11.869 0.881 -6.421 1.00 97.94 100 THR A C 1
ATOM 760 O O . THR A 1 100 ? 12.150 2.074 -6.285 1.00 97.94 100 THR A O 1
ATOM 763 N N . LEU A 1 101 ? 10.658 0.379 -6.204 1.00 98.19 101 LEU A N 1
ATOM 764 C CA . LEU A 1 101 ? 9.503 1.139 -5.735 1.00 98.19 101 LEU A CA 1
ATOM 765 C C . LEU A 1 101 ? 8.864 0.384 -4.570 1.00 98.19 101 LEU A C 1
ATOM 767 O O . LEU A 1 101 ? 8.566 -0.796 -4.712 1.00 98.19 101 LEU A O 1
ATOM 771 N N . THR A 1 102 ? 8.615 1.073 -3.463 1.00 96.50 102 THR A N 1
ATOM 772 C CA . THR A 1 102 ? 7.740 0.589 -2.389 1.00 96.50 102 THR A CA 1
ATOM 773 C C . THR A 1 102 ? 6.446 1.387 -2.467 1.00 96.50 102 THR A C 1
ATOM 775 O O . THR A 1 102 ? 6.497 2.617 -2.529 1.00 96.50 102 THR A O 1
ATOM 778 N N . HIS A 1 103 ? 5.304 0.707 -2.512 1.00 93.31 103 HIS A N 1
ATOM 779 C CA . HIS A 1 103 ? 3.995 1.342 -2.625 1.00 93.31 103 HIS A CA 1
ATOM 780 C C . HIS A 1 103 ? 2.953 0.575 -1.813 1.00 93.31 103 HIS A C 1
ATOM 782 O O . HIS A 1 103 ? 2.879 -0.647 -1.936 1.00 93.31 103 HIS A O 1
ATOM 788 N N . ALA A 1 104 ? 2.162 1.287 -1.013 1.00 89.94 104 ALA A N 1
ATOM 789 C CA . ALA A 1 104 ? 1.008 0.735 -0.314 1.00 89.94 104 ALA A CA 1
ATOM 790 C C . ALA A 1 104 ? -0.264 1.020 -1.119 1.00 89.94 104 ALA A C 1
ATOM 792 O O . ALA A 1 104 ? -0.474 2.152 -1.557 1.00 89.94 104 ALA A O 1
ATOM 793 N N . PHE A 1 105 ? -1.059 -0.016 -1.378 1.00 87.12 105 PHE A N 1
ATOM 794 C CA . PHE A 1 105 ? -2.280 0.081 -2.172 1.00 87.12 105 PHE A CA 1
ATOM 795 C C . PHE A 1 105 ? -3.512 0.176 -1.284 1.00 87.12 105 PHE A C 1
ATOM 797 O O . PHE A 1 105 ? -3.727 -0.705 -0.474 1.00 87.12 105 PHE A O 1
ATOM 804 N N . GLN A 1 106 ? -4.373 1.148 -1.571 1.00 79.25 106 GLN A N 1
ATOM 805 C CA . GLN A 1 106 ? -5.636 1.383 -0.854 1.00 79.25 106 GLN A CA 1
ATOM 806 C C . GLN A 1 106 ? -6.835 0.649 -1.472 1.00 79.25 106 GLN A C 1
ATOM 808 O O . GLN A 1 106 ? -7.958 1.146 -1.467 1.00 79.25 106 GLN A O 1
ATOM 813 N N . SER A 1 107 ? -6.596 -0.387 -2.275 1.00 78.38 107 SER A N 1
ATOM 814 C CA . SER A 1 107 ? -7.682 -1.193 -2.844 1.00 78.38 107 SER A CA 1
ATOM 815 C C . SER A 1 107 ? -7.154 -2.472 -3.461 1.00 78.38 107 SER A C 1
ATOM 817 O O . SER A 1 107 ? -6.106 -2.498 -4.110 1.00 78.38 107 SER A O 1
ATOM 819 N N . GLU A 1 108 ? -7.930 -3.540 -3.300 1.00 85.50 108 GLU A N 1
ATOM 820 C CA . GLU A 1 108 ? -7.730 -4.765 -4.059 1.00 85.50 108 GLU A CA 1
ATOM 821 C C . GLU A 1 108 ? -8.168 -4.598 -5.520 1.00 85.50 108 GLU A C 1
ATOM 823 O O . GLU A 1 108 ? -9.094 -3.852 -5.852 1.00 85.50 108 GLU A O 1
ATOM 828 N N . GLY A 1 109 ? -7.527 -5.342 -6.415 1.00 89.56 109 GLY A N 1
ATOM 829 C CA . GLY A 1 109 ? -7.842 -5.310 -7.837 1.00 89.56 109 GLY A CA 1
ATOM 830 C C . GLY A 1 109 ? -6.615 -5.380 -8.727 1.00 89.56 109 GLY A C 1
ATOM 831 O O . GLY A 1 109 ? -5.478 -5.441 -8.270 1.00 89.56 109 GLY A O 1
ATOM 832 N N . ASP A 1 110 ? -6.855 -5.402 -10.033 1.00 95.56 110 ASP A N 1
ATOM 833 C CA . ASP A 1 110 ? -5.776 -5.372 -11.014 1.00 95.56 110 ASP A CA 1
ATOM 834 C C . ASP A 1 110 ? -5.335 -3.922 -11.255 1.00 95.56 110 ASP A C 1
ATOM 836 O O . ASP A 1 110 ? -6.155 -3.087 -11.638 1.00 95.56 110 ASP A O 1
ATOM 840 N N . VAL A 1 111 ? -4.040 -3.658 -11.081 1.00 96.38 111 VAL A N 1
ATOM 841 C CA . VAL A 1 111 ? -3.390 -2.365 -11.347 1.00 96.38 111 VAL A CA 1
ATOM 842 C C . VAL A 1 111 ? -2.264 -2.534 -12.360 1.00 96.38 111 VAL A C 1
ATOM 844 O O . VAL A 1 111 ? -1.557 -3.550 -12.372 1.00 96.38 111 VAL A O 1
ATOM 847 N N . ASP A 1 112 ? -2.054 -1.530 -13.203 1.00 98.12 112 ASP A N 1
ATOM 848 C CA . ASP A 1 112 ? -0.962 -1.500 -14.170 1.00 98.12 112 ASP A CA 1
ATOM 849 C C . ASP A 1 112 ? 0.244 -0.741 -13.601 1.00 98.12 112 ASP A C 1
ATOM 851 O O . ASP A 1 112 ? 0.286 0.491 -13.567 1.00 98.12 112 ASP A O 1
ATOM 855 N N . VAL A 1 113 ? 1.276 -1.489 -13.205 1.00 98.44 113 VAL A N 1
ATOM 856 C CA . VAL A 1 113 ? 2.557 -0.939 -12.745 1.00 98.44 113 VAL A CA 1
ATOM 857 C C . VAL A 1 113 ? 3.471 -0.737 -13.945 1.00 98.44 113 VAL A C 1
ATOM 859 O O . VAL A 1 113 ? 3.881 -1.692 -14.608 1.00 98.44 113 VAL A O 1
ATOM 862 N N . THR A 1 114 ? 3.811 0.511 -14.232 1.00 98.56 114 THR A N 1
ATOM 863 C CA . THR A 1 114 ? 4.644 0.905 -15.369 1.00 98.56 114 THR A CA 1
ATOM 864 C C . THR A 1 114 ? 5.960 1.489 -14.879 1.00 98.56 114 THR A C 1
ATOM 866 O O . THR A 1 114 ? 5.967 2.374 -14.030 1.00 98.56 114 THR A O 1
ATOM 869 N N . ALA A 1 115 ? 7.075 1.019 -15.432 1.00 98.38 115 ALA A N 1
ATOM 870 C CA . ALA A 1 115 ? 8.390 1.610 -15.218 1.00 98.38 115 ALA A CA 1
ATOM 871 C C . ALA A 1 115 ? 8.942 2.128 -16.545 1.00 98.38 115 ALA A C 1
ATOM 873 O O . ALA A 1 115 ? 8.935 1.414 -17.552 1.00 98.38 115 ALA A O 1
ATOM 874 N N . THR A 1 116 ? 9.447 3.355 -16.528 1.00 97.81 116 THR A N 1
ATOM 875 C CA . THR A 1 116 ? 10.219 3.957 -17.615 1.00 97.81 116 THR A CA 1
ATOM 876 C C . THR A 1 116 ? 11.654 4.101 -17.145 1.00 97.81 116 THR A C 1
ATOM 878 O O . THR A 1 116 ? 11.900 4.680 -16.093 1.00 97.81 116 THR A O 1
ATOM 881 N N . VAL A 1 117 ? 12.597 3.562 -17.908 1.00 95.94 117 VAL A N 1
ATOM 882 C CA . VAL A 1 117 ? 14.031 3.683 -17.653 1.00 95.94 117 VAL A CA 1
ATOM 883 C C . VAL A 1 117 ? 14.654 4.611 -18.688 1.00 95.94 117 VAL A C 1
ATOM 885 O O . VAL A 1 117 ? 14.334 4.500 -19.871 1.00 95.94 117 VAL A O 1
ATOM 888 N N . THR A 1 118 ? 15.522 5.513 -18.239 1.00 92.81 118 THR A N 1
ATOM 889 C CA . THR A 1 118 ? 16.173 6.544 -19.057 1.00 92.81 118 THR A CA 1
ATOM 890 C C . THR A 1 118 ? 17.685 6.475 -18.862 1.00 92.81 118 THR A C 1
ATOM 892 O O . THR A 1 118 ? 18.141 6.445 -17.715 1.00 92.81 118 THR A O 1
ATOM 895 N N . ASP A 1 119 ? 18.446 6.444 -19.955 1.00 91.06 119 ASP A N 1
ATOM 896 C CA . ASP A 1 119 ? 19.915 6.497 -19.936 1.00 91.06 119 ASP A CA 1
ATOM 897 C C . ASP A 1 119 ? 20.442 7.941 -19.799 1.00 91.06 119 ASP A C 1
ATOM 899 O O . ASP A 1 119 ? 19.681 8.898 -19.618 1.00 91.06 119 ASP A O 1
ATOM 903 N N . THR A 1 120 ? 21.765 8.109 -19.863 1.00 86.81 120 THR A N 1
ATOM 904 C CA . THR A 1 120 ? 22.403 9.430 -19.742 1.00 86.81 120 THR A CA 1
ATOM 905 C C . THR A 1 120 ? 22.279 10.298 -20.997 1.00 86.81 120 THR A C 1
ATOM 907 O O . THR A 1 120 ? 22.334 11.528 -20.895 1.00 86.81 120 THR A O 1
ATOM 910 N N . ASP A 1 121 ? 22.045 9.675 -22.153 1.00 84.25 121 ASP A N 1
ATOM 911 C CA . ASP A 1 121 ? 21.802 10.330 -23.440 1.00 84.25 121 ASP A CA 1
ATOM 912 C C . ASP A 1 121 ? 20.341 10.809 -23.583 1.00 84.25 121 ASP A C 1
ATOM 914 O O . ASP A 1 121 ? 20.009 11.587 -24.484 1.00 84.25 121 ASP A O 1
ATOM 918 N N . GLY A 1 122 ? 19.470 10.410 -22.652 1.00 86.62 122 GLY A N 1
ATOM 919 C CA . GLY A 1 122 ? 18.055 10.763 -22.600 1.00 86.62 122 GLY A CA 1
ATOM 920 C C . GLY A 1 122 ? 17.151 9.816 -23.390 1.00 86.62 122 GLY A C 1
ATOM 921 O O . GLY A 1 122 ? 15.966 10.119 -23.568 1.00 86.62 122 GLY A O 1
ATOM 922 N N . ASN A 1 123 ? 17.667 8.682 -23.865 1.00 86.88 123 ASN A N 1
ATOM 923 C CA . ASN A 1 123 ? 16.844 7.651 -24.477 1.00 86.88 123 ASN A CA 1
ATOM 924 C C . ASN A 1 123 ? 16.093 6.873 -23.405 1.00 86.88 123 ASN A C 1
ATOM 926 O O . ASN A 1 123 ? 16.577 6.670 -22.293 1.00 86.88 123 ASN A O 1
ATOM 930 N N . THR A 1 124 ? 14.902 6.396 -23.759 1.00 91.50 124 THR A N 1
ATOM 931 C CA . THR A 1 124 ? 13.998 5.767 -22.796 1.00 91.50 124 THR A CA 1
ATOM 932 C C . THR A 1 124 ? 13.454 4.437 -23.281 1.00 91.50 124 THR A C 1
ATOM 934 O O . THR A 1 124 ? 13.335 4.176 -24.482 1.00 91.50 124 THR A O 1
ATOM 937 N N . ASN A 1 125 ? 13.075 3.596 -22.326 1.00 93.88 125 ASN A N 1
ATOM 938 C CA . ASN A 1 125 ? 12.306 2.389 -22.569 1.00 93.88 125 ASN A CA 1
ATOM 939 C C . ASN A 1 125 ? 11.291 2.173 -21.451 1.00 93.88 125 ASN A C 1
ATOM 941 O O . ASN A 1 125 ? 11.589 2.396 -20.281 1.00 93.88 125 ASN A O 1
ATOM 945 N N . THR A 1 126 ? 10.097 1.719 -21.815 1.00 95.69 126 THR A N 1
ATOM 946 C CA . THR A 1 126 ? 8.978 1.577 -20.883 1.00 95.69 126 THR A CA 1
ATOM 947 C C . THR A 1 126 ? 8.431 0.160 -20.930 1.00 95.69 126 THR A C 1
ATOM 949 O O . THR A 1 126 ? 8.285 -0.431 -22.002 1.00 95.69 126 THR A O 1
ATOM 952 N N . GLN A 1 127 ? 8.087 -0.374 -19.762 1.00 96.81 127 GLN A N 1
ATOM 953 C CA . GLN A 1 127 ? 7.383 -1.640 -19.617 1.00 96.81 127 GLN A CA 1
ATOM 954 C C . GLN A 1 127 ? 6.253 -1.488 -18.605 1.00 96.81 127 GLN A C 1
ATOM 956 O O . GLN A 1 127 ? 6.416 -0.821 -17.588 1.00 96.81 127 GLN A O 1
ATOM 961 N N . THR A 1 128 ? 5.142 -2.169 -18.869 1.00 97.75 128 THR A N 1
ATOM 962 C CA . THR A 1 128 ? 4.008 -2.283 -17.954 1.00 97.75 128 THR A CA 1
ATOM 963 C C . THR A 1 128 ? 3.832 -3.731 -17.522 1.00 97.75 128 THR A C 1
ATOM 965 O O . THR A 1 128 ? 3.961 -4.655 -18.332 1.00 97.75 128 THR A O 1
ATOM 968 N N . LYS A 1 129 ? 3.512 -3.922 -16.246 1.00 97.50 129 LYS A N 1
ATOM 969 C CA . LYS A 1 129 ? 3.118 -5.189 -15.651 1.00 97.50 129 LYS A CA 1
ATOM 970 C C . LYS A 1 129 ? 1.808 -5.001 -14.899 1.00 97.50 129 LYS A C 1
ATOM 972 O O . LYS A 1 129 ? 1.758 -4.246 -13.936 1.00 97.50 129 LYS A O 1
ATOM 977 N N . THR A 1 130 ? 0.793 -5.755 -15.297 1.00 97.94 130 THR A N 1
ATOM 978 C CA . THR A 1 130 ? -0.443 -5.875 -14.524 1.00 97.94 130 THR A CA 1
ATOM 979 C C . THR A 1 130 ? -0.185 -6.725 -13.281 1.00 97.94 130 THR A C 1
ATOM 981 O O . THR A 1 130 ? 0.391 -7.819 -13.372 1.00 97.94 130 THR A O 1
ATOM 984 N N . VAL A 1 131 ? -0.584 -6.215 -12.122 1.00 96.88 131 VAL A N 1
ATOM 985 C CA . VAL A 1 131 ? -0.440 -6.857 -10.814 1.00 96.88 131 VAL A CA 1
ATOM 986 C C . VAL A 1 131 ? -1.809 -6.914 -10.159 1.00 96.88 131 VAL A C 1
ATOM 988 O O . VAL A 1 131 ? -2.493 -5.905 -10.072 1.00 96.88 131 VAL A O 1
ATOM 991 N N . THR A 1 132 ? -2.204 -8.101 -9.708 1.00 95.38 132 THR A N 1
ATOM 992 C CA . THR A 1 132 ? -3.412 -8.269 -8.901 1.00 95.38 132 THR A CA 1
ATOM 993 C C . THR A 1 132 ? -3.064 -7.969 -7.450 1.00 95.38 132 THR A C 1
ATOM 995 O O . THR A 1 132 ? -2.401 -8.778 -6.797 1.00 95.38 132 THR A O 1
ATOM 998 N N . VAL A 1 133 ? -3.487 -6.808 -6.967 1.00 92.69 133 VAL A N 1
ATOM 999 C CA . VAL A 1 133 ? -3.416 -6.422 -5.562 1.00 92.69 133 VAL A CA 1
ATOM 1000 C C . VAL A 1 133 ? -4.460 -7.213 -4.789 1.00 92.69 133 VAL A C 1
ATOM 1002 O O . VAL A 1 133 ? -5.644 -7.215 -5.127 1.00 92.69 133 VAL A O 1
ATOM 1005 N N . ALA A 1 134 ? -4.001 -7.889 -3.747 1.00 86.94 134 ALA A N 1
ATOM 1006 C CA . ALA A 1 134 ? -4.835 -8.446 -2.699 1.00 86.94 134 ALA A CA 1
ATOM 1007 C C . ALA A 1 134 ? -4.472 -7.772 -1.377 1.00 86.94 134 ALA A C 1
ATOM 1009 O O . ALA A 1 134 ? -3.282 -7.594 -1.088 1.00 86.94 134 ALA A O 1
ATOM 1010 N N . LEU A 1 135 ? -5.495 -7.449 -0.597 1.00 83.56 135 LEU A N 1
ATOM 1011 C CA . LEU A 1 135 ? -5.363 -6.915 0.751 1.00 83.56 135 LEU A CA 1
ATOM 1012 C C . LEU A 1 135 ? -5.661 -8.015 1.780 1.00 83.56 135 LEU A C 1
ATOM 1014 O O . LEU A 1 135 ? -6.299 -9.017 1.432 1.00 83.56 135 LEU A O 1
ATOM 1018 N N . PRO A 1 136 ? -5.191 -7.882 3.032 1.00 83.12 136 PRO A N 1
ATOM 1019 C CA . PRO A 1 136 ? -5.588 -8.786 4.105 1.00 83.12 136 PRO A CA 1
ATOM 1020 C C . PRO A 1 136 ? -7.102 -8.767 4.333 1.00 83.12 136 PRO A C 1
ATOM 1022 O O . PRO A 1 136 ? -7.792 -7.822 3.937 1.00 83.12 136 PRO A O 1
ATOM 1025 N N . ASP A 1 137 ? -7.616 -9.803 5.003 1.00 81.44 137 ASP A N 1
ATOM 1026 C CA . ASP A 1 137 ? -9.000 -9.787 5.478 1.00 81.44 137 ASP A CA 1
ATOM 1027 C C . ASP A 1 137 ? -9.206 -8.536 6.352 1.00 81.44 137 ASP A C 1
ATOM 1029 O O . ASP A 1 137 ? -8.335 -8.243 7.171 1.00 81.44 137 ASP A O 1
ATOM 1033 N N . PRO A 1 138 ? -10.346 -7.827 6.261 1.00 78.06 138 PRO A N 1
ATOM 1034 C CA . PRO A 1 138 ? -10.540 -6.552 6.953 1.00 78.06 138 PRO A CA 1
ATOM 1035 C C . PRO A 1 138 ? -10.256 -6.565 8.460 1.00 78.06 138 PRO A C 1
ATOM 1037 O O . PRO A 1 138 ? -9.845 -5.560 9.012 1.00 78.06 138 PRO A O 1
ATOM 1040 N N . VAL A 1 139 ? -10.446 -7.692 9.154 1.00 81.25 139 VAL A N 1
ATOM 1041 C CA . VAL A 1 139 ? -10.109 -7.805 10.588 1.00 81.25 139 VAL A CA 1
ATOM 1042 C C . VAL A 1 139 ? -8.598 -7.844 10.852 1.00 81.25 139 VAL A C 1
ATOM 1044 O O . VAL A 1 139 ? -8.159 -7.412 11.913 1.00 81.25 139 VAL A O 1
ATOM 1047 N N . ASP A 1 140 ? -7.812 -8.347 9.898 1.00 84.38 140 ASP A N 1
ATOM 1048 C CA . ASP A 1 140 ? -6.356 -8.503 9.994 1.00 84.38 140 ASP A CA 1
ATOM 1049 C C . ASP A 1 140 ? -5.598 -7.219 9.616 1.00 84.38 140 ASP A C 1
ATOM 1051 O O . ASP A 1 140 ? -4.392 -7.137 9.847 1.00 84.38 140 ASP A O 1
ATOM 1055 N N . ARG A 1 141 ? -6.303 -6.221 9.073 1.00 82.50 141 ARG A N 1
ATOM 1056 C CA . ARG A 1 141 ? -5.797 -4.871 8.765 1.00 82.50 141 ARG A CA 1
ATOM 1057 C C . ARG A 1 141 ? -5.634 -3.993 10.000 1.00 82.50 141 ARG A C 1
ATOM 1059 O O . ARG A 1 141 ? -4.961 -2.975 9.993 1.00 82.50 141 ARG A O 1
ATOM 1066 N N . PHE A 1 142 ? -6.196 -4.428 11.125 1.00 82.50 142 PHE A N 1
ATOM 1067 C CA . PHE A 1 142 ? -6.129 -3.696 12.380 1.00 82.50 142 PHE A CA 1
ATOM 1068 C C . PHE A 1 142 ? -5.433 -4.521 13.454 1.00 82.50 142 PHE A C 1
ATOM 1070 O O . PHE A 1 142 ? -5.654 -5.721 13.610 1.00 82.50 142 PHE A O 1
ATOM 1077 N N . THR A 1 143 ? -4.661 -3.846 14.297 1.00 86.00 143 THR A N 1
ATOM 1078 C CA . THR A 1 143 ? -4.181 -4.409 15.561 1.00 86.00 143 THR A CA 1
ATOM 1079 C C . THR A 1 143 ? -4.861 -3.705 16.721 1.00 86.00 143 THR A C 1
ATOM 1081 O O . THR A 1 143 ? -4.790 -2.486 16.830 1.00 86.00 143 THR A O 1
ATOM 1084 N N . VAL A 1 144 ? -5.482 -4.456 17.636 1.00 88.44 144 VAL A N 1
ATOM 1085 C CA . VAL A 1 144 ? 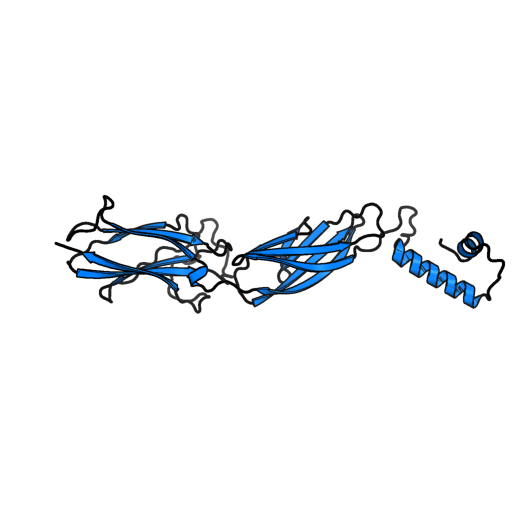-5.974 -3.877 18.895 1.00 88.44 144 VAL A CA 1
ATOM 1086 C C . VAL A 1 144 ? -4.848 -3.853 19.925 1.00 88.44 144 VAL A C 1
ATOM 1088 O O . VAL A 1 144 ? -4.518 -4.868 20.540 1.00 88.44 144 VAL A O 1
ATOM 1091 N N . ASP A 1 145 ? -4.268 -2.676 20.138 1.00 87.69 145 ASP A N 1
ATOM 1092 C CA . ASP A 1 145 ? -3.178 -2.468 21.096 1.00 87.69 145 ASP A CA 1
ATOM 1093 C C . ASP A 1 145 ? -3.679 -2.392 22.537 1.00 87.69 145 ASP A C 1
ATOM 1095 O O . ASP A 1 145 ? -2.987 -2.766 23.490 1.00 87.69 145 ASP A O 1
ATOM 1099 N N . THR A 1 146 ? -4.877 -1.844 22.736 1.00 87.81 146 THR A N 1
ATOM 1100 C CA . THR A 1 146 ? -5.509 -1.720 24.051 1.00 87.81 146 THR A CA 1
ATOM 1101 C C . THR A 1 146 ? -7.022 -1.767 23.912 1.00 87.81 146 THR A C 1
ATOM 1103 O O . THR A 1 146 ? -7.588 -1.106 23.051 1.00 87.81 146 THR A O 1
ATOM 1106 N N . PHE A 1 147 ? -7.673 -2.505 24.809 1.00 88.19 147 PHE A N 1
ATOM 1107 C CA . PHE A 1 147 ? -9.115 -2.457 25.020 1.00 88.19 147 PHE A CA 1
ATOM 1108 C C . PHE A 1 147 ? -9.417 -2.860 26.466 1.00 88.19 147 PHE A C 1
ATOM 1110 O O . PHE A 1 147 ? -9.140 -3.991 26.867 1.00 88.19 147 PHE A O 1
ATOM 1117 N N . LYS A 1 148 ? -9.856 -1.913 27.302 1.00 86.38 148 LYS A N 1
ATOM 1118 C CA . LYS A 1 148 ? -10.057 -2.137 28.743 1.00 86.38 148 LYS A CA 1
ATOM 1119 C C . LYS A 1 148 ? -11.233 -1.341 29.277 1.00 86.38 148 LYS A C 1
ATOM 1121 O O . LYS A 1 148 ? -11.338 -0.151 29.011 1.00 86.38 148 LYS A O 1
ATOM 1126 N N . PHE A 1 149 ? -12.027 -1.968 30.140 1.00 82.75 149 PHE A N 1
ATOM 1127 C CA . PHE A 1 149 ? -13.079 -1.311 30.913 1.00 82.75 149 PHE A CA 1
ATOM 1128 C C . PHE A 1 149 ? -12.665 -1.132 32.378 1.00 82.75 149 PHE A C 1
ATOM 1130 O O . PHE A 1 149 ? -12.532 -2.108 33.123 1.00 82.75 149 PHE A O 1
ATOM 1137 N N . VAL A 1 150 ? -12.450 0.114 32.793 1.00 84.44 150 VAL A N 1
ATOM 1138 C CA . VAL A 1 150 ? -11.888 0.487 34.102 1.00 84.44 150 VAL A CA 1
ATOM 1139 C C . VAL A 1 150 ? -12.568 1.732 34.679 1.00 84.44 150 VAL A C 1
ATOM 1141 O O . VAL A 1 150 ? -13.271 2.432 33.969 1.00 84.44 150 VAL A O 1
ATOM 1144 N N . ASP A 1 151 ? -12.411 2.017 35.969 1.00 83.12 151 ASP A N 1
ATOM 1145 C CA . ASP A 1 151 ? -12.798 3.302 36.571 1.00 83.12 151 ASP A CA 1
ATOM 1146 C C . ASP A 1 151 ? -11.729 4.394 36.325 1.00 83.12 151 ASP A C 1
ATOM 1148 O O . ASP A 1 151 ? -10.723 4.167 35.649 1.00 83.12 151 ASP A O 1
ATOM 1152 N N . ASP A 1 152 ? -11.911 5.592 36.893 1.00 81.69 152 ASP A N 1
ATOM 1153 C CA . ASP A 1 152 ? -10.941 6.707 36.809 1.00 81.69 152 ASP A CA 1
ATOM 1154 C C . ASP A 1 152 ? -9.549 6.381 37.386 1.00 81.69 152 ASP A C 1
ATOM 1156 O O . ASP A 1 152 ? -8.580 7.104 37.144 1.00 81.69 152 ASP A O 1
ATOM 1160 N N . ASN A 1 153 ? -9.435 5.297 38.156 1.00 83.31 153 ASN A N 1
ATOM 1161 C CA . ASN A 1 153 ? -8.206 4.852 38.798 1.00 83.31 153 ASN A CA 1
ATOM 1162 C C . ASN A 1 153 ? -7.606 3.602 38.125 1.00 83.31 153 ASN A C 1
ATOM 1164 O O . ASN A 1 153 ? -6.621 3.063 38.640 1.00 83.31 153 ASN A O 1
ATOM 1168 N N . GLY A 1 154 ? -8.179 3.120 37.017 1.00 82.12 154 GLY A N 1
ATOM 1169 C CA . GLY A 1 154 ? -7.722 1.909 36.329 1.00 82.12 154 GLY A CA 1
ATOM 1170 C C . GLY A 1 154 ? -8.170 0.593 36.988 1.00 82.12 154 GLY A C 1
ATOM 1171 O O . GLY A 1 154 ? -7.575 -0.454 36.730 1.00 82.12 154 GLY A O 1
ATOM 1172 N N . MET A 1 155 ? -9.169 0.622 37.874 1.00 83.88 155 MET A N 1
ATOM 1173 C CA . MET A 1 155 ? -9.682 -0.539 38.617 1.00 83.88 155 MET A CA 1
ATOM 1174 C C . MET A 1 155 ? -10.996 -1.068 38.009 1.00 83.88 155 MET A C 1
ATOM 1176 O O . MET A 1 155 ? -11.640 -0.361 37.240 1.00 83.88 155 MET A O 1
ATOM 1180 N N . PRO A 1 156 ? -11.442 -2.299 38.342 1.00 81.56 156 PRO A N 1
ATOM 1181 C CA . PRO A 1 156 ? -12.746 -2.793 37.898 1.00 81.56 156 PRO A CA 1
ATOM 1182 C C . PRO A 1 156 ? -13.899 -1.882 38.347 1.00 81.56 156 PRO A C 1
ATOM 1184 O O . PRO A 1 156 ? -13.993 -1.527 39.521 1.00 81.56 156 PRO A O 1
ATOM 1187 N N . VAL A 1 157 ? -14.790 -1.552 37.412 1.00 78.94 157 VAL A N 1
ATOM 1188 C CA . VAL A 1 157 ? -15.900 -0.601 37.591 1.00 78.94 157 VAL A CA 1
ATOM 1189 C C . VAL A 1 157 ? -16.939 -1.097 38.606 1.00 78.94 157 VAL A C 1
ATOM 1191 O O . VAL A 1 157 ? -17.412 -2.234 38.524 1.00 78.94 157 VAL A O 1
ATOM 1194 N N . GLN A 1 158 ? -17.351 -0.214 39.521 1.00 77.31 158 GLN A N 1
ATOM 1195 C CA . GLN A 1 158 ? -18.430 -0.438 40.498 1.00 77.31 158 GLN A CA 1
ATOM 1196 C C . GLN A 1 158 ? -19.692 0.372 40.164 1.00 77.31 158 GLN A C 1
ATOM 1198 O O . GLN A 1 158 ? -19.638 1.377 39.450 1.00 77.31 158 GLN A O 1
ATOM 1203 N N . GLN A 1 159 ? -20.845 -0.047 40.697 1.00 73.69 159 GLN A N 1
ATOM 1204 C CA . GLN A 1 159 ? -22.125 0.629 40.480 1.00 73.69 159 GLN A CA 1
ATOM 1205 C C . GLN A 1 159 ? -22.063 2.124 40.846 1.00 73.69 159 GLN A C 1
ATOM 1207 O O . GLN A 1 159 ? -21.651 2.509 41.940 1.00 73.69 159 GLN A O 1
ATOM 1212 N N . GLY A 1 160 ? -22.541 2.982 39.937 1.00 68.06 160 GLY A N 1
ATOM 1213 C CA . GLY A 1 160 ? -22.667 4.423 40.175 1.00 68.06 160 GLY A CA 1
ATOM 1214 C C . GLY A 1 160 ? -21.356 5.212 40.101 1.00 68.06 160 GLY A C 1
ATOM 1215 O O . GLY A 1 160 ? -21.378 6.418 40.357 1.00 68.06 160 GLY A O 1
ATOM 1216 N N . GLN A 1 161 ? -20.240 4.570 39.742 1.00 72.75 161 GLN A N 1
ATOM 1217 C CA . GLN A 1 161 ? -18.987 5.244 39.400 1.00 72.75 161 GLN A CA 1
ATOM 1218 C C . GLN A 1 161 ? -18.878 5.475 37.885 1.00 72.75 161 GLN A C 1
ATOM 1220 O O . GLN A 1 161 ? -19.453 4.705 37.112 1.00 72.75 161 GLN A O 1
ATOM 1225 N N . PRO A 1 162 ? -18.174 6.533 37.441 1.00 68.81 162 PRO A N 1
ATOM 1226 C CA . PRO A 1 162 ? -17.799 6.664 36.039 1.00 68.81 162 PRO A CA 1
ATOM 1227 C C . PRO A 1 162 ? -16.916 5.482 35.625 1.00 68.81 162 PRO A C 1
ATOM 1229 O O . PRO A 1 162 ? -16.035 5.049 36.368 1.00 68.81 162 PRO A O 1
ATOM 1232 N N . ALA A 1 163 ? -17.194 4.955 34.442 1.00 74.88 163 ALA A N 1
ATOM 1233 C CA . ALA A 1 163 ? -16.430 3.924 33.771 1.00 74.88 163 ALA A CA 1
ATOM 1234 C C . ALA A 1 163 ? -15.750 4.516 32.541 1.00 74.88 163 ALA A C 1
ATOM 1236 O O . ALA A 1 163 ? -16.284 5.408 31.890 1.00 74.88 163 ALA A O 1
ATOM 1237 N N . ASN A 1 164 ? -14.605 3.962 32.201 1.00 79.25 164 ASN A N 1
ATOM 1238 C CA . ASN A 1 164 ? -13.725 4.367 31.131 1.00 79.25 164 ASN A CA 1
ATOM 1239 C C . ASN A 1 164 ? -13.459 3.136 30.268 1.00 79.25 164 ASN A C 1
ATOM 1241 O O . ASN A 1 164 ? -13.031 2.098 30.774 1.00 79.25 164 ASN A O 1
ATOM 1245 N N . ILE A 1 165 ? -13.727 3.244 28.971 1.00 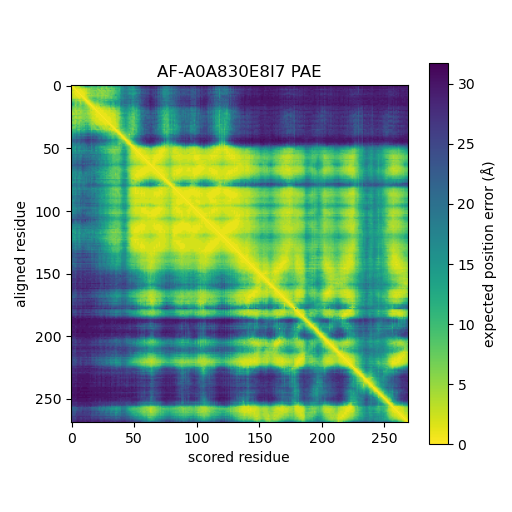78.75 165 ILE A N 1
ATOM 1246 C CA . ILE A 1 165 ? -13.240 2.295 27.974 1.00 78.75 165 ILE A CA 1
ATOM 1247 C C . ILE A 1 165 ? -11.971 2.905 27.393 1.00 78.75 165 ILE A C 1
ATOM 1249 O O . ILE A 1 165 ? -12.041 3.861 26.620 1.00 78.75 165 ILE A O 1
ATOM 1253 N N . GLU A 1 166 ? -10.820 2.395 27.817 1.00 84.38 166 GLU A N 1
ATOM 1254 C CA . GLU A 1 166 ? -9.535 2.704 27.196 1.00 84.38 166 GLU A CA 1
ATOM 1255 C C . GLU A 1 166 ? -9.387 1.842 25.948 1.00 84.38 166 GLU A C 1
ATOM 1257 O O . GLU A 1 166 ? -9.518 0.619 26.029 1.00 84.38 166 GLU A O 1
ATOM 1262 N N . TYR A 1 167 ? -9.095 2.464 24.812 1.00 84.00 167 TYR A N 1
ATOM 1263 C CA . TYR A 1 167 ? -8.875 1.754 23.560 1.00 84.00 167 TYR A CA 1
ATOM 1264 C C . TYR A 1 167 ? -7.680 2.328 22.802 1.00 84.00 167 TYR A C 1
ATOM 1266 O O . TYR A 1 167 ? -7.373 3.512 22.940 1.00 84.00 167 TYR A O 1
ATOM 1274 N N . ALA A 1 168 ? -7.010 1.485 22.021 1.00 83.44 168 ALA A N 1
ATOM 1275 C CA . ALA A 1 168 ? -6.034 1.879 21.015 1.00 83.44 168 ALA A CA 1
ATOM 1276 C C . ALA A 1 168 ? -6.012 0.834 19.893 1.00 83.44 168 ALA A C 1
ATOM 1278 O O . ALA A 1 168 ? -6.002 -0.367 20.182 1.00 83.44 168 ALA A O 1
ATOM 1279 N N . VAL A 1 169 ? -6.027 1.294 18.645 1.00 80.88 169 VAL A N 1
ATOM 1280 C CA . VAL A 1 169 ? -5.975 0.470 17.434 1.00 80.88 169 VAL A CA 1
ATOM 1281 C C . VAL A 1 169 ? -4.866 1.008 16.534 1.00 80.88 169 VAL A C 1
ATOM 1283 O O . VAL A 1 169 ? -4.737 2.217 16.393 1.00 80.88 169 VAL A O 1
ATOM 1286 N N . SER A 1 170 ? -4.077 0.127 15.936 1.00 80.06 170 SER A N 1
ATOM 1287 C CA . SER A 1 170 ? -3.051 0.482 14.953 1.00 80.06 170 SER A CA 1
ATOM 1288 C C . SER A 1 170 ? -3.356 -0.134 13.595 1.00 80.06 170 SER A C 1
ATOM 1290 O O . SER A 1 170 ? -4.069 -1.137 13.514 1.00 80.06 170 SER A O 1
ATOM 1292 N N . ASP A 1 171 ? -2.776 0.472 12.564 1.00 77.06 171 ASP A N 1
ATOM 1293 C CA . ASP A 1 171 ? -2.805 0.015 11.179 1.00 77.06 171 ASP A CA 1
ATOM 1294 C C . ASP A 1 171 ? -1.817 -1.149 11.066 1.00 77.06 171 ASP A C 1
ATOM 1296 O O . ASP A 1 171 ? -0.648 -1.027 11.453 1.00 77.06 171 ASP A O 1
ATOM 1300 N N . ALA A 1 172 ? -2.313 -2.308 10.646 1.00 80.50 172 ALA A N 1
ATOM 1301 C CA . ALA A 1 172 ? -1.527 -3.524 10.537 1.00 80.50 172 ALA A CA 1
ATOM 1302 C C . ALA A 1 172 ? -1.070 -3.819 9.102 1.00 80.50 172 ALA A C 1
ATOM 1304 O O . ALA A 1 172 ? -0.125 -4.599 8.937 1.00 80.50 172 ALA A O 1
ATOM 1305 N N . ASP A 1 173 ? -1.698 -3.237 8.083 1.00 76.31 173 ASP A N 1
ATOM 1306 C CA . ASP A 1 173 ? -1.403 -3.467 6.670 1.00 76.31 173 ASP A CA 1
ATOM 1307 C C . ASP A 1 173 ? -0.630 -2.338 5.982 1.00 76.31 173 ASP A C 1
ATOM 1309 O O . ASP A 1 173 ? 0.012 -2.603 4.956 1.00 76.31 173 ASP A O 1
ATOM 1313 N N . GLY A 1 174 ? -0.506 -1.185 6.636 1.00 72.38 174 GLY A N 1
ATOM 1314 C CA . GLY A 1 174 ? 0.534 -0.183 6.404 1.00 72.38 174 GLY A CA 1
ATOM 1315 C C . GLY A 1 174 ? 0.285 0.732 5.209 1.00 72.38 174 GLY A C 1
ATOM 1316 O O . GLY A 1 174 ? 1.245 1.256 4.638 1.00 72.38 174 GLY A O 1
ATOM 1317 N N . ASP A 1 175 ? -0.967 0.881 4.801 1.00 71.81 175 ASP A N 1
ATOM 1318 C CA . ASP A 1 175 ? -1.469 1.900 3.872 1.00 71.81 175 ASP A CA 1
ATOM 1319 C C . ASP A 1 175 ? -1.773 3.250 4.545 1.00 71.81 175 ASP A C 1
ATOM 1321 O O . ASP A 1 175 ? -2.017 4.236 3.839 1.00 71.81 175 ASP A O 1
ATOM 1325 N N . ASP A 1 176 ? -1.611 3.340 5.870 1.00 64.75 176 ASP A N 1
ATOM 1326 C CA . ASP A 1 176 ? -1.737 4.543 6.699 1.00 64.75 176 ASP A CA 1
ATOM 1327 C C . ASP A 1 176 ? -3.149 5.183 6.642 1.00 64.75 176 ASP A C 1
ATOM 1329 O O . ASP A 1 176 ? -3.300 6.389 6.882 1.00 64.75 176 ASP A O 1
ATOM 1333 N N . ASP A 1 177 ? -4.213 4.420 6.358 1.00 60.34 177 ASP A N 1
ATOM 1334 C CA . ASP A 1 177 ? -5.558 4.952 6.084 1.00 60.34 177 ASP A CA 1
ATOM 1335 C C . ASP A 1 177 ? -6.664 4.527 7.072 1.00 60.34 177 ASP A C 1
ATOM 1337 O O . ASP A 1 177 ? -7.844 4.422 6.747 1.00 60.34 177 ASP A O 1
ATOM 1341 N N . LEU A 1 178 ? -6.341 4.489 8.364 1.00 57.00 178 LEU A N 1
ATOM 1342 C CA . LEU A 1 178 ? -7.348 4.282 9.411 1.00 57.00 178 LEU A CA 1
ATOM 1343 C C . LEU A 1 178 ? -8.416 5.391 9.471 1.00 57.00 178 LEU A C 1
ATOM 1345 O O . LEU A 1 178 ? -8.124 6.559 9.757 1.00 57.00 178 LEU A O 1
ATOM 1349 N N . LEU A 1 179 ? -9.687 5.010 9.289 1.00 61.59 179 LEU A N 1
ATOM 1350 C CA . LEU A 1 179 ? -10.810 5.948 9.174 1.00 61.59 179 LEU A CA 1
ATOM 1351 C C . LEU A 1 179 ? -11.622 6.150 10.451 1.00 61.59 179 LEU A C 1
ATOM 1353 O O . LEU A 1 179 ? -11.860 7.291 10.865 1.00 61.59 179 LEU A O 1
ATOM 1357 N N . ALA A 1 180 ? -12.145 5.058 11.018 1.00 64.25 180 ALA A N 1
ATOM 1358 C CA . ALA A 1 180 ? -13.192 5.149 12.029 1.00 64.25 180 ALA A CA 1
ATOM 1359 C C . ALA A 1 180 ? -13.209 4.001 13.031 1.00 64.25 180 ALA A C 1
ATOM 1361 O O . ALA A 1 180 ? -13.103 2.832 12.671 1.00 64.25 180 ALA A O 1
ATOM 1362 N N . LEU A 1 181 ? -13.433 4.353 14.301 1.00 70.88 181 LEU A N 1
ATOM 1363 C CA . LEU A 1 181 ? -13.698 3.412 15.385 1.00 70.88 181 LEU A CA 1
ATOM 1364 C C . LEU A 1 181 ? -15.104 3.624 15.941 1.00 70.88 181 LEU A C 1
ATOM 1366 O O . LEU A 1 181 ? -15.540 4.744 16.226 1.00 70.88 181 LEU A O 1
ATOM 1370 N N . ARG A 1 182 ? -15.804 2.515 16.163 1.00 73.12 182 ARG A N 1
ATOM 1371 C CA . ARG A 1 182 ? -17.111 2.471 16.807 1.00 73.12 182 ARG A CA 1
ATOM 1372 C C . ARG A 1 182 ? -17.040 1.592 18.039 1.00 73.12 182 ARG A C 1
ATOM 1374 O O . ARG A 1 182 ? -16.662 0.427 17.969 1.00 73.12 182 ARG A O 1
ATOM 1381 N N . ILE A 1 183 ? -17.471 2.150 19.165 1.00 71.75 183 ILE A N 1
ATOM 1382 C CA . ILE A 1 183 ? -17.656 1.394 20.401 1.00 71.75 183 ILE A CA 1
ATOM 1383 C C . ILE A 1 183 ? -19.152 1.282 20.670 1.00 71.75 183 ILE A C 1
ATOM 1385 O O . ILE A 1 183 ? -19.841 2.292 20.840 1.00 71.75 183 ILE A O 1
ATOM 1389 N N . THR A 1 184 ? -19.659 0.053 20.726 1.00 69.94 184 THR A N 1
ATOM 1390 C CA . THR A 1 184 ? -21.047 -0.217 21.112 1.00 69.94 184 THR A CA 1
ATOM 1391 C C . THR A 1 184 ? -21.073 -0.824 22.510 1.00 69.94 184 THR A C 1
ATOM 1393 O O . THR A 1 184 ? -20.346 -1.766 22.805 1.00 69.94 184 THR A O 1
ATOM 1396 N N . PHE A 1 185 ? -21.930 -0.282 23.380 1.00 66.50 185 PHE A N 1
ATOM 1397 C CA . PHE A 1 185 ? -22.141 -0.769 24.745 1.00 66.50 185 PHE A CA 1
ATOM 1398 C C . PHE A 1 185 ? -23.599 -1.212 24.898 1.00 66.50 185 PHE A C 1
ATOM 1400 O O . PHE A 1 185 ? -24.521 -0.392 24.794 1.00 66.50 185 PHE A O 1
ATOM 1407 N N . GLY A 1 186 ? -23.845 -2.505 25.103 1.00 61.75 186 GLY A N 1
ATOM 1408 C CA . GLY A 1 186 ? -25.188 -3.086 25.042 1.00 61.75 186 GLY A CA 1
ATOM 1409 C C . GLY A 1 186 ? -25.765 -3.570 26.379 1.00 61.75 186 GLY A C 1
ATOM 1410 O O . GLY A 1 186 ? -25.148 -4.361 27.077 1.00 61.75 186 GLY A O 1
ATOM 1411 N N . TYR A 1 187 ? -27.026 -3.196 26.658 1.00 53.81 187 TYR A N 1
ATOM 1412 C CA . TYR A 1 187 ? -28.150 -4.157 26.639 1.00 53.81 187 TYR A CA 1
ATOM 1413 C C . TYR A 1 187 ? -28.964 -3.874 25.358 1.00 53.81 187 TYR A C 1
ATOM 1415 O O . TYR A 1 187 ? -29.975 -3.182 25.395 1.00 53.81 187 TYR A O 1
ATOM 1423 N N . SER A 1 188 ? -28.502 -4.320 24.186 1.00 37.78 188 SER A N 1
ATOM 1424 C CA . SER A 1 188 ? -29.169 -4.197 22.865 1.00 37.78 188 SER A CA 1
ATOM 1425 C C . SER A 1 188 ? -29.708 -2.824 22.378 1.00 37.78 188 SER A C 1
ATOM 1427 O O . SER A 1 188 ? -30.302 -2.799 21.303 1.00 37.78 188 SER A O 1
ATOM 1429 N N . SER A 1 189 ? -29.563 -1.685 23.080 1.00 35.62 189 SER A N 1
ATOM 1430 C CA . SER A 1 189 ? -30.237 -0.443 22.635 1.00 35.62 189 SER A CA 1
ATOM 1431 C C . SER A 1 189 ? -29.626 0.920 23.015 1.00 35.62 189 SER A C 1
ATOM 1433 O O . SER A 1 189 ? -30.349 1.916 22.939 1.00 35.62 189 SER A O 1
ATOM 1435 N N . SER A 1 190 ? -28.357 1.035 23.423 1.00 39.84 190 SER A N 1
ATOM 1436 C CA . SER A 1 190 ? -27.705 2.363 23.482 1.00 39.84 190 SER A CA 1
ATOM 1437 C C . SER A 1 190 ? -27.212 2.736 22.088 1.00 39.84 190 SER A C 1
ATOM 1439 O O . SER A 1 190 ? -26.576 1.913 21.435 1.00 39.84 190 SER A O 1
ATOM 1441 N N . SER A 1 191 ? -27.513 3.951 21.625 1.00 41.03 191 SER A N 1
ATOM 1442 C CA . SER A 1 191 ? -27.041 4.428 20.324 1.00 41.03 191 SER A CA 1
ATOM 1443 C C . SER A 1 191 ? -25.510 4.371 20.242 1.00 41.03 191 SER A C 1
ATOM 1445 O O . SER A 1 191 ? -24.861 4.840 21.179 1.00 41.03 191 SER A O 1
ATOM 1447 N N . PRO A 1 192 ? -24.941 3.850 19.142 1.00 47.97 192 PRO A N 1
ATOM 1448 C CA . PRO A 1 192 ? -23.506 3.913 18.897 1.00 47.97 192 PRO A CA 1
ATOM 1449 C C . PRO A 1 192 ? -23.055 5.377 18.878 1.00 47.97 192 PRO A C 1
ATOM 1451 O O . PRO A 1 192 ? -23.747 6.239 18.329 1.00 47.97 192 PRO A O 1
ATOM 1454 N N . THR A 1 193 ? -21.913 5.663 19.493 1.00 49.97 193 THR A N 1
ATOM 1455 C CA . THR A 1 193 ? -21.240 6.958 19.365 1.00 49.97 193 THR A CA 1
ATOM 1456 C C . THR A 1 193 ? -20.024 6.766 18.479 1.00 49.97 193 THR A C 1
ATOM 1458 O O . THR A 1 193 ? -19.096 6.056 18.857 1.00 49.97 193 THR A O 1
ATOM 1461 N N . ASP A 1 194 ? -20.083 7.369 17.299 1.00 46.72 194 ASP A N 1
ATOM 1462 C CA . ASP A 1 194 ? -18.989 7.434 16.336 1.00 46.72 194 ASP A CA 1
ATOM 1463 C C . ASP A 1 194 ? -17.856 8.309 16.901 1.00 46.72 194 ASP A C 1
ATOM 1465 O O . ASP A 1 194 ? -18.115 9.394 17.437 1.00 46.72 194 ASP A O 1
ATOM 1469 N N . GLN A 1 195 ? -16.624 7.804 16.866 1.00 46.75 195 GLN A N 1
ATOM 1470 C CA . GLN A 1 195 ? -15.427 8.479 17.366 1.00 46.75 195 GLN A CA 1
ATOM 1471 C C . GLN A 1 195 ? -14.380 8.637 16.250 1.00 46.75 195 GLN A C 1
ATOM 1473 O O . GLN A 1 195 ? -13.211 8.412 16.518 1.00 46.75 195 GLN A O 1
ATOM 1478 N N . SER A 1 196 ? -14.748 9.075 15.038 1.00 44.06 196 SER A N 1
ATOM 1479 C CA . SER A 1 196 ? -13.878 9.971 14.241 1.00 44.06 196 SER A CA 1
ATOM 1480 C C . SER A 1 196 ? -14.500 10.433 12.923 1.00 44.06 196 SER A C 1
ATOM 1482 O O . SER A 1 196 ? -15.020 9.651 12.139 1.00 44.06 196 SER A O 1
ATOM 1484 N N . SER A 1 197 ? -14.352 11.728 12.634 1.00 32.31 197 SER A N 1
ATOM 1485 C CA . SER A 1 197 ? -14.446 12.282 11.282 1.00 32.31 197 SER A CA 1
ATOM 1486 C C . SER A 1 197 ? -13.177 13.083 10.993 1.00 32.31 197 SER A C 1
ATOM 1488 O O . SER A 1 197 ? -13.011 14.156 11.566 1.00 32.31 197 SER A O 1
ATOM 1490 N N . GLY A 1 198 ? -12.288 12.562 10.144 1.00 35.94 198 GLY A N 1
ATOM 1491 C CA . GLY A 1 198 ? -11.050 13.234 9.718 1.00 35.94 198 GLY A CA 1
ATOM 1492 C C . GLY A 1 198 ? -9.774 12.448 10.037 1.00 35.94 198 GLY A C 1
ATOM 1493 O O . GLY A 1 198 ? -9.843 11.419 10.706 1.00 35.94 198 GLY A O 1
ATOM 1494 N N . ALA A 1 199 ? -8.624 12.930 9.540 1.00 33.94 199 ALA A N 1
ATOM 1495 C CA . ALA A 1 199 ? -7.305 12.374 9.860 1.00 33.94 199 ALA A CA 1
ATOM 1496 C C . ALA A 1 199 ? -7.161 12.283 11.387 1.00 33.94 199 ALA A C 1
ATOM 1498 O O . ALA A 1 199 ? -7.214 13.293 12.091 1.00 33.94 199 ALA A O 1
ATOM 1499 N N . VAL A 1 200 ? -7.085 11.063 11.911 1.00 37.88 200 VAL A N 1
ATOM 1500 C CA . VAL A 1 200 ? -7.256 10.827 13.343 1.00 37.88 200 VAL A CA 1
ATOM 1501 C C . VAL A 1 200 ? -5.990 11.267 14.084 1.00 37.88 200 VAL A C 1
ATOM 1503 O O . VAL A 1 200 ? -4.947 10.637 13.956 1.00 37.88 200 VAL A O 1
ATOM 1506 N N . GLU A 1 201 ? -6.058 12.328 14.900 1.00 39.72 201 GLU A N 1
ATOM 1507 C CA . GLU A 1 201 ? -4.895 12.734 15.713 1.00 39.72 201 GLU A CA 1
ATOM 1508 C C . GLU A 1 201 ? -4.551 11.719 16.821 1.00 39.72 201 GLU A C 1
ATOM 1510 O O . GLU A 1 201 ? -3.413 11.694 17.293 1.00 39.72 201 GLU A O 1
ATOM 1515 N N . THR A 1 202 ? -5.487 10.854 17.233 1.00 50.47 202 THR A N 1
ATOM 1516 C CA . THR A 1 202 ? -5.204 9.752 18.168 1.00 50.47 202 THR A CA 1
ATOM 1517 C C . THR A 1 202 ? -6.080 8.528 17.906 1.00 50.47 202 THR A C 1
ATOM 1519 O O . THR A 1 202 ? -7.270 8.539 18.214 1.00 50.47 202 THR A O 1
ATOM 1522 N N . LEU A 1 203 ? -5.476 7.442 17.418 1.00 58.41 203 LEU A N 1
ATOM 1523 C CA . LEU A 1 203 ? -6.087 6.112 17.251 1.00 58.41 203 LEU A CA 1
ATOM 1524 C C . LEU A 1 203 ? -6.294 5.379 18.588 1.00 58.41 203 LEU A C 1
ATOM 1526 O O . LEU A 1 203 ? -6.155 4.165 18.713 1.00 58.41 203 LEU A O 1
ATOM 1530 N N . GLY A 1 204 ? -6.579 6.144 19.631 1.00 64.62 204 GLY A N 1
ATOM 1531 C CA . GLY A 1 204 ? -6.738 5.669 20.983 1.00 64.62 204 GLY A CA 1
ATOM 1532 C C . GLY A 1 204 ? -7.236 6.781 21.885 1.00 64.62 204 GLY A C 1
ATOM 1533 O O . GLY A 1 204 ? -7.016 7.967 21.640 1.00 64.62 204 GLY A O 1
ATOM 1534 N N . GLY A 1 205 ? -7.937 6.394 22.937 1.00 70.75 205 GLY A N 1
ATOM 1535 C CA . GLY A 1 205 ? -8.600 7.348 23.803 1.00 70.75 205 GLY A CA 1
ATOM 1536 C C . GLY A 1 205 ? -9.331 6.687 24.953 1.00 70.75 205 GLY A C 1
ATOM 1537 O O . GLY A 1 205 ? -9.192 5.494 25.227 1.00 70.75 205 GLY A O 1
ATOM 1538 N N . THR A 1 206 ? -10.115 7.506 25.643 1.00 70.50 206 THR A N 1
ATOM 1539 C CA . THR A 1 206 ? -10.930 7.070 26.770 1.00 70.50 206 THR A CA 1
ATOM 1540 C C . THR A 1 206 ? -12.375 7.462 26.523 1.00 70.50 206 THR A C 1
ATOM 1542 O O . THR A 1 206 ? -12.712 8.646 26.511 1.00 70.50 206 THR A O 1
ATOM 1545 N N . PHE A 1 207 ? -13.243 6.469 26.347 1.00 68.75 207 PHE A N 1
ATOM 1546 C CA . PHE A 1 207 ? -14.681 6.689 26.284 1.00 68.75 207 PHE A CA 1
ATOM 1547 C C . PHE A 1 207 ? -15.289 6.586 27.684 1.00 68.75 207 PHE A C 1
ATOM 1549 O O . PHE A 1 207 ? -15.224 5.535 28.321 1.00 68.75 207 PHE A O 1
ATOM 1556 N N . ILE A 1 208 ? -15.895 7.675 28.158 1.00 67.12 208 ILE A N 1
ATOM 1557 C CA . ILE A 1 208 ? -16.499 7.735 29.493 1.00 67.12 208 ILE A CA 1
ATOM 1558 C C . ILE A 1 208 ? -17.951 7.248 29.422 1.00 67.12 208 ILE A C 1
ATOM 1560 O O . ILE A 1 208 ? -18.796 7.852 28.759 1.00 67.12 208 ILE A O 1
ATOM 1564 N N . TYR A 1 209 ? -18.265 6.196 30.169 1.00 67.31 209 TYR A N 1
ATOM 1565 C CA . TYR A 1 209 ? -19.599 5.632 30.331 1.00 67.31 209 TYR A CA 1
ATOM 1566 C C . TYR A 1 209 ? -20.026 5.639 31.803 1.00 67.31 209 TYR A C 1
ATOM 1568 O O . TYR A 1 209 ? -19.290 5.219 32.682 1.00 67.31 209 TYR A O 1
ATOM 1576 N N . GLY A 1 210 ? -21.243 6.093 32.101 1.00 64.94 210 GLY A N 1
ATOM 1577 C CA . GLY A 1 210 ? -21.805 6.058 33.455 1.00 64.94 210 GLY A CA 1
ATOM 1578 C C . GLY A 1 210 ? -22.825 4.927 33.608 1.00 64.94 210 GLY A C 1
ATOM 1579 O O . GLY A 1 210 ? -24.004 5.166 33.326 1.00 64.94 210 GLY A O 1
ATOM 1580 N N . PRO A 1 211 ? -22.442 3.713 34.044 1.00 64.50 211 PRO A N 1
ATOM 1581 C CA . PRO A 1 211 ? -23.390 2.623 34.246 1.00 64.50 211 PRO A CA 1
ATOM 1582 C C . PRO A 1 211 ? -24.414 2.970 35.335 1.00 64.50 211 PRO A C 1
ATOM 1584 O O . PRO A 1 211 ? -24.072 3.287 36.473 1.00 64.50 211 PRO A O 1
ATOM 1587 N N . SER A 1 212 ? -25.701 2.892 34.987 1.00 63.72 212 SER A N 1
ATOM 1588 C CA . SER A 1 212 ? -26.819 3.223 35.889 1.00 63.72 212 SER A CA 1
ATOM 1589 C C . SER A 1 212 ? -27.428 2.011 36.606 1.00 63.72 212 SER A C 1
ATOM 1591 O O . SER A 1 212 ? -28.304 2.171 37.455 1.00 63.72 212 SER A O 1
ATOM 1593 N N . SER A 1 213 ? -26.983 0.799 36.270 1.00 67.19 213 SER A N 1
ATOM 1594 C CA . SER A 1 213 ? -27.449 -0.468 36.846 1.00 67.19 213 SER A CA 1
ATOM 1595 C C . SER A 1 213 ? -26.291 -1.458 36.986 1.00 67.19 213 SER A C 1
ATOM 1597 O O . SER A 1 213 ? -25.246 -1.285 36.362 1.00 67.19 213 SER A O 1
ATOM 1599 N N . THR A 1 214 ? -26.458 -2.466 37.843 1.00 71.69 214 THR A N 1
ATOM 1600 C CA . THR A 1 214 ? -25.582 -3.644 37.859 1.00 71.69 214 THR A CA 1
ATOM 1601 C C . THR A 1 214 ? -26.038 -4.653 36.819 1.00 71.69 214 THR A C 1
ATOM 1603 O O . THR A 1 214 ? -27.215 -4.707 36.453 1.00 71.69 214 THR A O 1
ATOM 1606 N N . GLY A 1 215 ? -25.108 -5.471 36.339 1.00 73.44 215 GLY A N 1
ATOM 1607 C CA . GLY A 1 215 ? -25.396 -6.455 35.305 1.00 73.44 215 GLY A CA 1
ATOM 1608 C C . GLY A 1 215 ? -24.181 -6.799 34.461 1.00 73.44 215 GLY A C 1
ATOM 1609 O O . GLY A 1 215 ? -23.071 -6.333 34.715 1.00 73.44 215 GLY A O 1
ATOM 1610 N N . THR A 1 216 ? -24.424 -7.646 33.469 1.00 76.38 216 THR A N 1
ATOM 1611 C CA . THR A 1 216 ? -23.450 -8.046 32.458 1.00 76.38 216 THR A CA 1
ATOM 1612 C C . THR A 1 216 ? -23.681 -7.236 31.186 1.00 76.38 216 THR A C 1
ATOM 1614 O O . THR A 1 216 ? -24.831 -7.077 30.780 1.00 76.38 216 THR A O 1
ATOM 1617 N N . TYR A 1 217 ? -22.606 -6.726 30.593 1.00 74.19 217 TYR A N 1
ATOM 1618 C CA . TYR A 1 217 ? -22.619 -5.861 29.416 1.00 74.19 217 TYR A CA 1
ATOM 1619 C C . TYR A 1 217 ? -21.625 -6.376 28.391 1.00 74.19 217 TYR A C 1
ATOM 1621 O O . TYR A 1 217 ? -20.489 -6.672 28.758 1.00 74.19 217 TYR A O 1
ATOM 1629 N N . ASP A 1 218 ? -22.045 -6.418 27.133 1.00 78.94 218 ASP A N 1
ATOM 1630 C CA . ASP A 1 218 ? -21.152 -6.678 26.009 1.00 78.94 218 ASP A CA 1
ATOM 1631 C C . ASP A 1 218 ? -20.707 -5.343 25.413 1.00 78.94 218 ASP A C 1
ATOM 1633 O O . ASP A 1 218 ? -21.512 -4.415 25.228 1.00 78.94 218 ASP A O 1
ATOM 1637 N N . VAL A 1 219 ? -19.405 -5.246 25.171 1.00 79.56 219 VAL A N 1
ATOM 1638 C CA . VAL A 1 219 ? -18.740 -4.068 24.630 1.00 79.56 219 VAL A CA 1
ATOM 1639 C C . VAL A 1 219 ? -17.990 -4.495 23.391 1.00 79.56 219 VAL A C 1
ATOM 1641 O O . VAL A 1 219 ? -17.072 -5.310 23.469 1.00 79.56 219 VAL A O 1
ATOM 1644 N N . THR A 1 220 ? -18.386 -3.936 22.256 1.00 79.81 220 THR A N 1
ATOM 1645 C CA . THR A 1 220 ? -17.767 -4.226 20.967 1.00 79.81 220 THR A CA 1
ATOM 1646 C C . THR A 1 220 ? -16.963 -3.021 20.510 1.00 79.81 220 THR A C 1
ATOM 1648 O O . THR A 1 220 ? -17.475 -1.901 20.505 1.00 79.81 220 THR A O 1
ATOM 1651 N N . LEU A 1 221 ? -15.715 -3.263 20.123 1.00 83.25 221 LEU A N 1
ATOM 1652 C CA . LEU A 1 221 ? -14.879 -2.357 19.352 1.00 83.25 221 LEU A CA 1
ATOM 1653 C C . LEU A 1 221 ? -14.927 -2.807 17.900 1.00 83.25 221 LEU A C 1
ATOM 1655 O O . LEU A 1 221 ? -14.594 -3.948 17.574 1.00 83.25 221 LEU A O 1
ATOM 1659 N N . GLU A 1 222 ? -15.349 -1.905 17.036 1.00 80.25 222 GLU A N 1
ATOM 1660 C CA . GLU A 1 222 ? -15.450 -2.141 15.610 1.00 80.25 222 GLU A CA 1
ATOM 1661 C C . GLU A 1 222 ? -14.684 -1.044 14.873 1.00 80.25 222 GLU A C 1
ATOM 1663 O O . GLU A 1 222 ? -14.663 0.102 15.327 1.00 80.25 222 GLU A O 1
ATOM 1668 N N . ALA A 1 223 ? -14.072 -1.383 13.747 1.00 78.62 223 ALA A N 1
ATOM 1669 C CA . ALA A 1 223 ? -13.331 -0.442 12.921 1.00 78.62 223 ALA A CA 1
ATOM 1670 C C . ALA A 1 223 ? -13.859 -0.426 11.491 1.00 78.62 223 ALA A C 1
ATOM 1672 O O . ALA A 1 223 ? -14.565 -1.342 11.068 1.00 78.62 223 ALA A O 1
ATOM 1673 N N . MET A 1 224 ? -13.549 0.642 10.775 1.00 73.31 224 MET A N 1
ATOM 1674 C CA . MET A 1 224 ? -13.769 0.759 9.344 1.00 73.31 224 MET A CA 1
ATOM 1675 C C . MET A 1 224 ? -12.510 1.329 8.704 1.00 73.31 224 MET A C 1
ATOM 1677 O O . MET A 1 224 ? -11.907 2.267 9.236 1.00 73.31 224 MET A O 1
ATOM 1681 N N . ASP A 1 225 ? -12.177 0.733 7.571 1.00 67.81 225 ASP A N 1
ATOM 1682 C CA . ASP A 1 225 ? -11.026 1.047 6.743 1.00 67.81 225 ASP A CA 1
ATOM 1683 C C . ASP A 1 225 ? -11.379 2.037 5.613 1.00 67.81 225 ASP A C 1
ATOM 1685 O O . ASP A 1 225 ? -12.571 2.184 5.307 1.00 67.81 225 ASP A O 1
ATOM 1689 N N . ARG A 1 226 ? -10.402 2.753 5.033 1.00 62.22 226 ARG A N 1
ATOM 1690 C CA . ARG A 1 226 ? -10.603 3.765 3.961 1.00 62.22 226 ARG A CA 1
ATOM 1691 C C . ARG A 1 226 ? -10.076 3.364 2.599 1.00 62.22 226 ARG A C 1
ATOM 1693 O O . ARG A 1 226 ? -9.708 4.239 1.802 1.00 62.22 226 ARG A O 1
ATOM 1700 N N . ASP A 1 227 ? -10.164 2.102 2.257 1.00 54.81 227 ASP A N 1
ATOM 1701 C CA . ASP A 1 227 ? -9.897 1.761 0.880 1.00 54.81 227 ASP A CA 1
ATOM 1702 C C . ASP A 1 227 ? -10.903 2.520 -0.053 1.00 54.81 227 ASP A C 1
ATOM 1704 O O . ASP A 1 227 ? -12.048 2.849 0.278 1.00 54.81 227 ASP A O 1
ATOM 1708 N N . LEU A 1 228 ? -10.438 2.999 -1.214 1.00 44.38 228 LEU A N 1
ATOM 1709 C CA . LEU A 1 228 ? -11.241 3.715 -2.235 1.00 44.38 228 LEU A CA 1
ATOM 1710 C C . LEU A 1 228 ? -11.845 5.119 -1.931 1.00 44.38 228 LEU A C 1
ATOM 1712 O O . LEU A 1 228 ? -12.706 5.575 -2.704 1.00 44.38 228 LEU A O 1
ATOM 1716 N N . TYR A 1 229 ? -11.412 5.904 -0.929 1.00 44.47 229 TYR A N 1
ATOM 1717 C CA . TYR A 1 229 ? -11.858 7.318 -0.869 1.00 44.47 229 TYR A CA 1
ATOM 1718 C C . TYR A 1 229 ? -11.234 8.176 -1.982 1.00 44.47 229 TYR A C 1
ATOM 1720 O O . TYR A 1 229 ? -10.130 8.698 -1.867 1.00 44.47 229 TYR A O 1
ATOM 1728 N N . THR A 1 230 ? -12.006 8.434 -3.037 1.00 41.34 230 THR A N 1
ATOM 1729 C CA . THR A 1 230 ? -11.642 9.363 -4.123 1.00 41.34 230 THR A CA 1
ATOM 1730 C C . THR A 1 230 ? -12.227 10.771 -3.942 1.00 41.34 230 THR A C 1
ATOM 1732 O O . THR A 1 230 ? -12.312 11.531 -4.909 1.00 41.34 230 THR A O 1
ATOM 1735 N N . GLY A 1 231 ? -12.762 11.097 -2.760 1.00 41.25 231 GLY A N 1
ATOM 1736 C CA . GLY A 1 231 ? -13.403 12.389 -2.512 1.00 41.25 231 GLY A CA 1
ATOM 1737 C C . GLY A 1 231 ? -12.391 13.533 -2.443 1.00 41.25 231 GLY A C 1
ATOM 1738 O O . GLY A 1 231 ? -11.202 13.307 -2.230 1.00 41.25 231 GLY A O 1
ATOM 1739 N N . ASP A 1 232 ? -12.880 14.761 -2.641 1.00 39.56 232 ASP A N 1
ATOM 1740 C CA . ASP A 1 232 ? -12.070 15.984 -2.633 1.00 39.56 232 ASP A CA 1
ATOM 1741 C C . ASP A 1 232 ? -11.105 16.033 -1.436 1.00 39.56 232 ASP A C 1
ATOM 1743 O O . ASP A 1 232 ? -11.434 15.484 -0.370 1.00 39.56 232 ASP A O 1
ATOM 1747 N N . PRO A 1 233 ? -9.931 16.685 -1.605 1.00 39.22 233 PRO A N 1
ATOM 1748 C CA . PRO A 1 233 ? -8.948 16.817 -0.548 1.00 39.22 233 PRO A CA 1
ATOM 1749 C C . PRO A 1 233 ? -9.658 17.280 0.712 1.00 39.22 233 PRO A C 1
ATOM 1751 O O . PRO A 1 233 ? -10.431 18.243 0.689 1.00 39.22 233 PRO A O 1
ATOM 1754 N N . ILE A 1 234 ? -9.374 16.553 1.790 1.00 47.38 234 ILE A N 1
ATOM 1755 C CA . ILE A 1 234 ? -9.497 17.065 3.143 1.00 47.38 234 ILE A CA 1
ATOM 1756 C C . ILE A 1 234 ? -9.061 18.530 3.079 1.00 47.38 234 ILE A C 1
ATOM 1758 O O . ILE A 1 234 ? -8.023 18.830 2.471 1.00 47.38 234 ILE A O 1
ATOM 1762 N N . ASP A 1 235 ? -9.898 19.441 3.568 1.00 42.34 235 ASP A N 1
ATOM 1763 C CA . ASP A 1 235 ? -9.555 20.852 3.485 1.00 42.34 235 ASP A CA 1
ATOM 1764 C C . ASP A 1 235 ? -8.197 21.109 4.172 1.00 42.34 235 ASP A C 1
ATOM 1766 O O . ASP A 1 235 ? -7.622 20.244 4.839 1.00 42.34 235 ASP A O 1
ATOM 1770 N N . ASP A 1 236 ? -7.636 22.302 4.005 1.00 41.75 236 ASP A N 1
ATOM 1771 C CA . ASP A 1 236 ? -6.349 22.667 4.608 1.00 41.75 236 ASP A CA 1
ATOM 1772 C C . ASP A 1 236 ? -6.315 22.572 6.151 1.00 41.75 236 ASP A C 1
ATOM 1774 O O . ASP A 1 236 ? -5.267 22.827 6.751 1.00 41.75 236 ASP A O 1
ATOM 1778 N N . ASN A 1 237 ? -7.429 22.179 6.783 1.00 45.00 237 ASN A N 1
ATOM 1779 C CA . ASN A 1 237 ? -7.607 22.006 8.217 1.00 45.00 237 ASN A CA 1
ATOM 1780 C C . ASN A 1 237 ? -7.781 20.547 8.659 1.00 45.00 237 ASN A C 1
ATOM 1782 O O . ASN A 1 237 ? -7.869 20.318 9.862 1.00 45.00 237 ASN A O 1
ATOM 1786 N N . GLY A 1 238 ? -7.786 19.563 7.756 1.00 44.12 238 GLY A N 1
ATOM 1787 C CA . GLY A 1 238 ? -7.963 18.165 8.164 1.00 44.12 238 GLY A CA 1
ATOM 1788 C C . GLY A 1 238 ? -9.425 17.686 8.188 1.00 44.12 238 GLY A C 1
ATOM 1789 O O . GLY A 1 238 ? -9.664 16.525 8.530 1.00 44.12 238 GLY A O 1
ATOM 1790 N N . ASP A 1 239 ? -10.385 18.524 7.773 1.00 43.41 239 ASP A N 1
ATOM 1791 C CA . ASP A 1 239 ? -11.818 18.249 7.890 1.00 43.41 239 ASP A CA 1
ATOM 1792 C C . ASP A 1 239 ? -12.455 17.749 6.576 1.00 43.41 239 ASP A C 1
ATOM 1794 O O . ASP A 1 239 ? -12.114 18.169 5.463 1.00 43.41 239 ASP A O 1
ATOM 1798 N N . LEU A 1 240 ? -13.431 16.838 6.704 1.00 45.56 240 LEU A N 1
ATOM 1799 C CA . LEU A 1 240 ? -14.286 16.424 5.588 1.00 45.56 240 LEU A CA 1
ATOM 1800 C C . LEU A 1 240 ? -15.278 17.550 5.224 1.00 45.56 240 LEU A C 1
ATOM 1802 O O . LEU A 1 240 ? -15.802 18.209 6.126 1.00 45.56 240 LEU A O 1
ATOM 1806 N N . PRO A 1 241 ? -15.633 17.737 3.935 1.00 41.34 241 PRO A N 1
ATOM 1807 C CA . PRO A 1 241 ? -16.316 18.946 3.454 1.00 41.34 241 PRO A CA 1
ATOM 1808 C C . PRO A 1 241 ? -17.720 19.248 4.008 1.00 41.34 241 PRO A C 1
ATOM 1810 O O . PRO A 1 241 ? -18.271 20.296 3.663 1.00 41.34 241 PRO A O 1
ATOM 1813 N N . ASP A 1 242 ? -18.347 18.373 4.804 1.00 44.72 242 ASP A N 1
ATOM 1814 C CA . ASP A 1 242 ? -19.747 18.567 5.211 1.00 44.72 242 ASP A CA 1
ATOM 1815 C C . ASP A 1 242 ? -20.062 18.503 6.713 1.00 44.72 242 ASP A C 1
ATOM 1817 O O . ASP A 1 242 ? -21.195 18.827 7.082 1.00 44.72 242 ASP A O 1
ATOM 1821 N N . GLY A 1 243 ? -19.104 18.164 7.586 1.00 40.19 243 GLY A N 1
ATOM 1822 C CA . GLY A 1 243 ? -19.328 18.105 9.040 1.00 40.19 243 GLY A CA 1
ATOM 1823 C C . GLY A 1 243 ? -20.561 17.290 9.465 1.00 40.19 243 GLY A C 1
ATOM 1824 O O . GLY A 1 243 ? -21.110 17.518 10.548 1.00 40.19 243 GLY A O 1
ATOM 1825 N N . SER A 1 244 ? -21.056 16.392 8.610 1.00 35.81 244 SER A N 1
ATOM 1826 C CA . SER A 1 244 ? -22.179 15.524 8.918 1.00 35.81 244 SER A CA 1
ATOM 1827 C C . SER A 1 244 ? -21.660 14.267 9.610 1.00 35.81 244 SER A C 1
ATOM 1829 O O . SER A 1 244 ? -20.641 13.700 9.226 1.00 35.81 244 SER A O 1
ATOM 1831 N N . ASN A 1 245 ? -22.356 13.835 10.668 1.00 38.41 245 ASN A N 1
ATOM 1832 C CA . ASN A 1 245 ? -22.164 12.498 11.233 1.00 38.41 245 ASN A CA 1
ATOM 1833 C C . ASN A 1 245 ? -22.173 11.494 10.075 1.00 38.41 245 ASN A C 1
ATOM 1835 O O . ASN A 1 245 ? -23.081 11.603 9.244 1.00 38.41 245 ASN A O 1
ATOM 1839 N N . PHE A 1 246 ? -21.243 10.530 10.043 1.00 41.09 246 PHE A N 1
ATOM 1840 C CA . PHE A 1 246 ? -21.227 9.455 9.050 1.00 41.09 246 PHE A CA 1
ATOM 1841 C C . PHE A 1 246 ? -22.610 8.793 8.983 1.00 41.09 246 PHE A C 1
ATOM 1843 O O . PHE A 1 246 ? -22.975 7.913 9.761 1.00 41.09 246 PHE A O 1
ATOM 1850 N N . THR A 1 247 ? -23.432 9.251 8.044 1.00 34.50 247 THR A N 1
ATOM 1851 C CA . THR A 1 247 ? -24.732 8.673 7.733 1.00 34.50 247 THR A CA 1
ATOM 1852 C C . THR A 1 247 ? -24.552 7.919 6.437 1.00 34.50 247 THR A C 1
ATOM 1854 O O . THR A 1 247 ? -24.973 8.369 5.384 1.00 34.50 247 THR A O 1
ATOM 1857 N N . GLY A 1 248 ? -23.857 6.784 6.559 1.00 36.53 248 GLY A N 1
ATOM 1858 C CA . GLY A 1 248 ? -23.815 5.671 5.614 1.00 36.53 248 GLY A CA 1
ATOM 1859 C C . GLY A 1 248 ? -23.785 6.042 4.135 1.00 36.53 248 GLY A C 1
ATOM 1860 O O . GLY A 1 248 ? -24.834 6.253 3.526 1.00 36.53 248 GLY A O 1
ATOM 1861 N N . GLY A 1 249 ? -22.603 5.979 3.528 1.00 33.97 249 GLY A N 1
ATOM 1862 C CA . GLY A 1 249 ? -22.539 5.890 2.076 1.00 33.97 249 GLY A CA 1
ATOM 1863 C C . GLY A 1 249 ? -21.216 6.255 1.432 1.00 33.97 249 GLY A C 1
ATOM 1864 O O . GLY A 1 249 ? -21.269 7.013 0.479 1.00 33.97 249 GLY A O 1
ATOM 1865 N N . TYR A 1 250 ? -20.081 5.712 1.881 1.00 37.34 250 TYR A N 1
ATOM 1866 C CA . TYR A 1 250 ? -18.875 5.606 1.049 1.00 37.34 250 TYR A CA 1
ATOM 1867 C C . TYR A 1 250 ? -18.182 4.258 1.323 1.00 37.34 250 TYR A C 1
ATOM 1869 O O . TYR A 1 250 ? -18.280 3.741 2.435 1.00 37.34 250 TYR A O 1
ATOM 1877 N N . ALA A 1 251 ? -17.664 3.654 0.248 1.00 38.28 251 ALA A N 1
ATOM 1878 C CA . ALA A 1 251 ? -17.069 2.314 0.158 1.00 38.28 251 ALA A CA 1
ATOM 1879 C C . ALA A 1 251 ? -15.709 2.290 0.876 1.00 38.28 251 ALA A C 1
ATOM 1881 O O . ALA A 1 251 ? -15.107 3.355 0.933 1.00 38.28 251 ALA A O 1
ATOM 1882 N N . ASP A 1 252 ? -15.232 1.192 1.467 1.00 50.56 252 ASP A N 1
ATOM 1883 C CA . ASP A 1 252 ? -15.407 -0.262 1.251 1.00 50.56 252 ASP A CA 1
ATOM 1884 C C . ASP A 1 252 ? -15.100 -1.080 2.549 1.00 50.56 252 ASP A C 1
ATOM 1886 O O . ASP A 1 252 ? -14.102 -0.967 3.227 1.00 50.56 252 ASP A O 1
ATOM 1890 N N . ASP A 1 253 ? -16.074 -1.758 3.144 1.00 48.94 253 ASP A N 1
ATOM 1891 C CA . ASP A 1 253 ? -16.234 -3.221 3.138 1.00 48.94 253 ASP A CA 1
ATOM 1892 C C . ASP A 1 253 ? -17.736 -3.478 2.960 1.00 48.94 253 ASP A C 1
ATOM 1894 O O . ASP A 1 253 ? -18.490 -3.744 3.899 1.00 48.94 253 ASP A O 1
ATOM 1898 N N . ASN A 1 254 ? -18.252 -3.137 1.773 1.00 49.72 254 ASN A N 1
ATOM 1899 C CA . ASN A 1 254 ? -19.682 -2.849 1.573 1.00 49.72 254 ASN A CA 1
ATOM 1900 C C . ASN A 1 254 ? -20.259 -1.799 2.559 1.00 49.72 254 ASN A C 1
ATOM 1902 O O . ASN A 1 254 ? -21.476 -1.750 2.763 1.00 49.72 254 ASN A O 1
ATOM 1906 N N . GLY A 1 255 ? -19.409 -0.959 3.167 1.00 51.50 255 GLY A N 1
ATOM 1907 C CA . GLY A 1 255 ? -19.802 0.014 4.191 1.00 51.50 255 GLY A CA 1
ATOM 1908 C C . GLY A 1 255 ? -20.115 -0.602 5.561 1.00 51.50 255 GLY A C 1
ATOM 1909 O O . GLY A 1 255 ? -20.896 -0.021 6.321 1.00 51.50 255 GLY A O 1
ATOM 1910 N N . SER A 1 256 ? -19.573 -1.786 5.868 1.00 62.78 256 SER A N 1
ATOM 1911 C CA . SER A 1 256 ? -19.714 -2.416 7.179 1.00 62.78 256 SER A CA 1
ATOM 1912 C C . SER A 1 256 ? -18.493 -2.142 8.047 1.00 62.78 256 SER A C 1
ATOM 1914 O O . SER A 1 256 ? -17.361 -2.289 7.613 1.00 62.78 256 SER A O 1
ATOM 1916 N N . PHE A 1 257 ? -18.736 -1.795 9.307 1.00 72.81 257 PHE A N 1
ATOM 1917 C CA . PHE A 1 257 ? -17.698 -1.914 10.321 1.00 72.81 257 PHE A CA 1
ATOM 1918 C C . PHE A 1 257 ? -17.372 -3.396 10.530 1.00 72.81 257 PHE A C 1
ATOM 1920 O O . PHE A 1 257 ? -18.275 -4.245 10.486 1.00 72.81 257 PHE A O 1
ATOM 1927 N N . VAL A 1 258 ? -16.111 -3.680 10.825 1.00 79.44 258 VAL A N 1
ATOM 1928 C CA . VAL A 1 258 ? -15.611 -5.002 11.193 1.00 79.44 258 VAL A CA 1
ATOM 1929 C C . VAL A 1 258 ? -15.399 -5.050 12.696 1.00 79.44 258 VAL A C 1
ATOM 1931 O O . VAL A 1 258 ? -14.889 -4.108 13.298 1.00 79.44 258 VAL A O 1
ATOM 1934 N N . THR A 1 259 ? -15.830 -6.129 13.344 1.00 85.56 259 THR A N 1
ATOM 1935 C CA . THR A 1 259 ? -15.635 -6.285 14.790 1.00 85.56 259 THR A CA 1
ATOM 1936 C C . THR A 1 259 ? -14.196 -6.696 15.071 1.00 85.56 259 THR A C 1
ATOM 1938 O O . THR A 1 259 ? -13.794 -7.801 14.714 1.00 85.56 259 THR A O 1
ATOM 1941 N N . LEU A 1 260 ?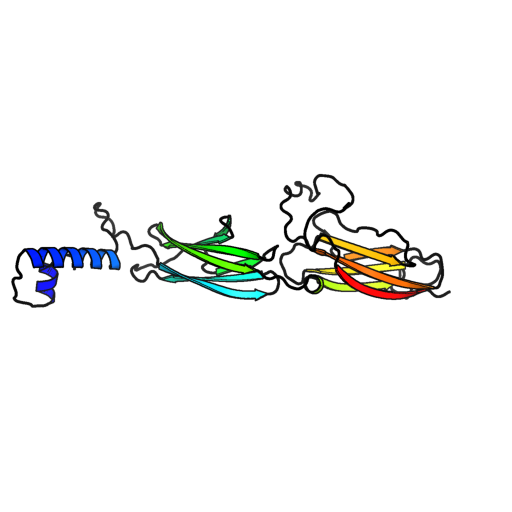 -13.442 -5.825 15.744 1.00 86.25 260 LEU A N 1
ATOM 1942 C CA . LEU A 1 260 ? -12.061 -6.091 16.147 1.00 86.25 260 LEU A CA 1
ATOM 1943 C C . LEU A 1 260 ? -11.997 -6.827 17.483 1.00 86.25 260 LEU A C 1
ATOM 1945 O O . LEU A 1 260 ? -11.201 -7.745 17.669 1.00 86.25 260 LEU A O 1
ATOM 1949 N N . GLN A 1 261 ? -12.846 -6.421 18.430 1.00 88.12 261 GLN A N 1
ATOM 1950 C CA . GLN A 1 261 ? -12.880 -7.012 19.761 1.00 88.12 261 GLN A CA 1
ATOM 1951 C C . GLN A 1 261 ? -14.281 -6.947 20.361 1.00 88.12 261 GLN A C 1
ATOM 1953 O O . GLN A 1 261 ? -15.004 -5.968 20.198 1.00 88.12 261 GLN A O 1
ATOM 1958 N N . GLU A 1 262 ? -14.654 -7.991 21.093 1.00 88.69 262 GLU A N 1
ATOM 1959 C CA . GLU A 1 262 ? -15.883 -8.056 21.878 1.00 88.69 262 GLU A CA 1
ATOM 1960 C C . GLU A 1 262 ? -15.536 -8.601 23.263 1.00 88.69 262 GLU A C 1
ATOM 1962 O O . GLU A 1 262 ? -14.992 -9.700 23.393 1.00 88.69 262 GLU A O 1
ATOM 1967 N N . GLU A 1 263 ? -15.823 -7.821 24.304 1.00 86.88 263 GLU A N 1
ATOM 1968 C CA . GLU A 1 263 ? -15.614 -8.230 25.690 1.00 86.88 263 GLU A CA 1
ATOM 1969 C C . GLU A 1 263 ? -16.877 -8.068 26.525 1.00 86.88 263 GLU A C 1
ATOM 1971 O O . GLU A 1 263 ? -17.645 -7.117 26.381 1.00 86.88 263 GLU A O 1
ATOM 1976 N N . THR A 1 264 ? -17.051 -9.001 27.458 1.00 83.75 264 THR A N 1
ATOM 1977 C CA . THR A 1 264 ? -18.158 -8.993 28.405 1.00 83.75 264 THR A CA 1
ATOM 1978 C C . THR A 1 264 ? -17.673 -8.522 29.774 1.00 83.75 264 THR A C 1
ATOM 1980 O O . THR A 1 264 ? -16.832 -9.167 30.407 1.00 83.75 264 THR A O 1
ATOM 1983 N N . TYR A 1 265 ? -18.267 -7.451 30.297 1.00 78.88 265 TYR A N 1
ATOM 1984 C CA . TYR A 1 265 ? -17.958 -6.908 31.621 1.00 78.88 265 TYR A CA 1
ATOM 1985 C C . TYR A 1 265 ? -19.128 -7.069 32.586 1.00 78.88 265 TYR A C 1
ATOM 1987 O O . TYR A 1 265 ? -20.295 -6.971 32.215 1.00 78.88 265 TYR A O 1
ATOM 1995 N N . THR A 1 266 ? -18.819 -7.314 33.861 1.00 78.62 266 THR A N 1
ATOM 1996 C CA . THR A 1 266 ? -19.824 -7.394 34.930 1.00 78.62 266 THR A CA 1
ATOM 1997 C C . THR A 1 266 ? -19.634 -6.252 35.909 1.00 78.62 266 THR A C 1
ATOM 1999 O O . THR A 1 266 ? -18.574 -6.130 36.518 1.00 78.62 266 THR A O 1
ATOM 2002 N N . ILE A 1 267 ? -20.687 -5.465 36.101 1.00 74.50 267 ILE A N 1
ATOM 2003 C CA . ILE A 1 267 ? -20.719 -4.360 37.057 1.00 74.50 267 ILE A CA 1
ATOM 2004 C C . ILE A 1 267 ? -21.376 -4.860 38.334 1.00 74.50 267 ILE A C 1
ATOM 2006 O O . ILE A 1 267 ? -22.511 -5.349 38.309 1.00 74.50 267 ILE A O 1
ATOM 2010 N N . GLN A 1 268 ? -20.633 -4.764 39.433 1.00 72.81 268 GLN A N 1
ATOM 2011 C CA . GLN A 1 268 ? -21.041 -5.219 40.761 1.00 72.81 268 GLN A CA 1
ATOM 2012 C C . GLN A 1 268 ? -21.479 -4.038 41.637 1.00 72.81 268 GLN A C 1
ATOM 2014 O O . GLN A 1 268 ? -21.113 -2.892 41.364 1.00 72.81 268 GLN A O 1
ATOM 2019 N N . ASP A 1 269 ? -22.291 -4.344 42.653 1.00 71.88 269 ASP A N 1
ATOM 2020 C CA . ASP A 1 269 ? -22.694 -3.398 43.706 1.00 71.88 269 ASP A CA 1
ATOM 2021 C C . ASP A 1 269 ? -21.502 -2.989 44.591 1.00 71.88 269 ASP A C 1
ATOM 2023 O O . ASP A 1 269 ? -20.595 -3.832 44.805 1.00 71.88 269 ASP A O 1
#

Solvent-accessible surface area (backbone atoms only — not comparable to full-atom values): 15609 Å² total; per-residue (Å²): 117,81,45,58,66,53,48,34,70,73,66,73,53,96,69,85,71,59,72,71,57,49,51,53,49,31,52,52,37,46,51,53,42,33,76,50,44,20,54,71,75,84,73,91,77,61,60,44,60,59,55,33,42,66,74,48,78,43,80,76,48,75,52,48,27,27,36,30,34,35,57,44,65,52,43,86,64,48,95,68,63,57,68,38,28,40,32,24,51,74,83,43,81,78,48,61,72,42,58,56,49,79,49,52,48,56,58,66,45,80,44,41,41,30,43,36,38,30,39,78,87,68,36,60,29,74,49,75,43,79,42,78,44,65,60,61,60,79,60,65,35,47,38,81,78,39,79,45,74,18,25,96,83,72,42,81,42,45,55,78,41,62,26,28,39,39,38,26,51,44,76,57,22,65,54,83,49,74,42,38,45,37,50,40,59,32,87,90,71,56,80,70,54,80,66,55,84,38,78,65,92,58,60,46,52,72,49,79,44,71,51,90,62,65,49,76,33,48,39,35,38,25,36,36,58,48,31,70,74,82,66,78,76,58,44,103,82,49,41,61,100,72,85,64,76,90,76,80,88,66,57,48,59,93,62,47,68,40,75,72,44,76,48,79,48,71,35,42,125

Nearest PDB structures (foldseek):
  4jgu-assembly2_B  TM=7.750E-01  e=7.151E-03  Hathewaya histolytica
  6fg9-assembly1_A  TM=4.096E-01  e=9.353E-05  Mus musculus
  6tqd-assembly5_E  TM=3.456E-01  e=3.567E-04  Escherichia coli O127:H6 str. E2348/69
  2c26-assembly1_A  TM=4.527E-01  e=2.586E-03  Acetivibrio thermocellus
  6s6z-assembly1_A  TM=3.260E-01  e=4.411E+00  Thermotoga maritima MSB8

Secondary structure (DSSP, 8-state):
--SHHHHHHHHT------HHHHHHHHHHHHHHHHHHH--B-SSSS-BPPPPPEEEEEEEEEEETTEEEEEEEEE--S-SS---EEEEEETTEEEEES-SEEEEE-SS-EEEEEEEEEE-TTS-EEEEEEEEEE-PPPTTTTEEEEEEEEEETTSSPPBTTS-EEEEEEEEESSSS--EEEEEEEEESS-SPPEE--SSS-S-SEEEEEE---S-EEEEEEEEEEE-TT--SSP--TTS--TT-----S---SSTTPPEEEEEEEEEEB-

Foldseek 3Di:
DQAPVVVCVVVVDPDDDDPVVRVVVNVVSNVVCCVQQNDDPPPPDGHLADAKAFPDKDFPDAFAQKTKIATDIGRPSDPQFQKKKWKDKQRHTDDIRDRMDIDGALDFAWIKIKMWIAGPSGHIDMDIDIDGGDGPDPLQQKDWPDWDKAFPVRHAAAAQGKIKTKTAMDGRRPNLFWAWKWKDKDVPDDDIDTDDFFNDPGRIDIDIDGDNDWDKIKIWIWGDGDRDPPDDDCPPVGGDPPPDDPPDDDDDPNRDTGTNDMDMGTHYD

Radius of gyration: 32.08 Å; Cα contacts (8 Å, |Δi|>4): 544; chains: 1; bounding box: 73×35×100 Å

InterPro domains:
  IPR000601 PKD domain [PF18911] (59-133)
  IPR000601 PKD domain [PS50093] (80-133)
  IPR013783 Immunoglobulin-like fold [G3DSA:2.60.40.10] (50-134)
  IPR022409 PKD/Chitinase domain [SM00089] (56-136)
  IPR035986 PKD domain superfamily [SSF49299] (69-133)

Sequence (269 aa):
MTTFEDFLNASNLDFEPPPELREQINETLAELNSELYGENDGNGGGIIGNPPKLLRIDVTDQSGATYEFSAVANDAEDADPQLSYEWQIDGTVVGSDSSTLTHAFQSEGDVDVTATVTDTDGNTNTQTKTVTVALPDPVDRFTVDTFKFVDDNGMPVQQGQPANIEYAVSDADGDDDLLALRITFGYSSSSPTDQSSGAVETLGGTFIYGPSSTGTYDVTLEAMDRDLYTGDPIDDNGDLPDGSNFTGGYADDNGSFVTLQEETYTIQD

Organism: NCBI:txid931585

Mean predicted aligned error: 14.28 Å

pLDDT: mean 73.66, std 18.4, range [32.31, 98.62]